Protein AF-0000000070674708 (afdb_homodimer)

Foldseek 3Di:
DQPPVPPDPPVPPPPPPPPPVPPDDPAPDPPVVQVVQQVVQVVVCVVVVLADGDRFRDKDKDKAALFGKWDWFWDDPDDPVQQVSFHKKKKAKAFFKFWKWKAQDNPRVPTDTDIDAHGDIDMGTDVCRGIIMMGPGTHAPRHDPCCCVNPVQHSMMMMIMTGHD/DQPPVPPDPPVPPPPPPPPVPPPDDPAPDPPVVQVVQQVVQVVVCVVVVLADGDRFRDKDKDKAALWGKWDWFWDDPDDPVQQVSFHKKKKAKAFFKFWKWKAQDNDRVPTDTDIDAHGDIDMGTDVCRGIIMMGPGTDAPRHDVSCCVNPVQHSMMMMIMTGHD

Structure (mmCIF, N/CA/C/O backbone):
data_AF-0000000070674708-model_v1
#
loop_
_entity.id
_entity.type
_entity.pdbx_description
1 polymer 'Putative alkylated DNA repair protein AlkB'
#
loop_
_atom_site.group_PDB
_atom_site.id
_atom_site.type_symbol
_atom_site.label_atom_id
_atom_site.label_alt_id
_atom_site.label_comp_id
_atom_site.label_asym_id
_atom_site.label_entity_id
_atom_site.label_seq_id
_atom_site.pdbx_PDB_ins_code
_atom_site.Cartn_x
_atom_site.Cartn_y
_atom_site.Cartn_z
_atom_site.occupancy
_atom_site.B_iso_or_equiv
_atom_site.auth_seq_id
_atom_site.auth_comp_id
_atom_site.auth_asym_id
_atom_site.auth_atom_id
_atom_site.pdbx_PDB_model_num
ATOM 1 N N . MET A 1 1 ? -27.188 -12.703 4.52 1 15.18 1 MET A N 1
ATOM 2 C CA . MET A 1 1 ? -25.984 -13.086 5.246 1 15.18 1 MET A CA 1
ATOM 3 C C . MET A 1 1 ? -24.844 -12.133 4.949 1 15.18 1 MET A C 1
ATOM 5 O O . MET A 1 1 ? -24.328 -12.094 3.828 1 15.18 1 MET A O 1
ATOM 9 N N . ASN A 1 2 ? -24.891 -10.898 5.406 1 16.97 2 ASN A N 1
ATOM 10 C CA . ASN A 1 2 ? -24.078 -9.695 5.289 1 16.97 2 ASN A CA 1
ATOM 11 C C . ASN A 1 2 ? -22.641 -9.953 5.742 1 16.97 2 ASN A C 1
ATOM 13 O O . ASN A 1 2 ? -22.406 -10.422 6.859 1 16.97 2 ASN A O 1
ATOM 17 N N . MET A 1 3 ? -21.844 -10.445 4.93 1 19.44 3 MET A N 1
ATOM 18 C CA . MET A 1 3 ? -20.516 -10.961 5.285 1 19.44 3 MET A CA 1
ATOM 19 C C . MET A 1 3 ? -19.719 -9.93 6.07 1 19.44 3 MET A C 1
ATOM 21 O O . MET A 1 3 ? -19.281 -8.93 5.508 1 19.44 3 MET A O 1
ATOM 25 N N . CYS A 1 4 ? -20.297 -9.492 7.172 1 19.91 4 CYS A N 1
ATOM 26 C CA . CYS A 1 4 ? -19.656 -8.719 8.227 1 19.91 4 CYS A CA 1
ATOM 27 C C . CYS A 1 4 ? -18.359 -9.375 8.672 1 19.91 4 CYS A C 1
ATOM 29 O O . CYS A 1 4 ? -18.328 -10.57 8.984 1 19.91 4 CYS A O 1
ATOM 31 N N . PHE A 1 5 ? -17.375 -9.117 7.977 1 23.94 5 PHE A N 1
ATOM 32 C CA . PHE A 1 5 ? -16.109 -9.719 8.375 1 23.94 5 PHE A CA 1
ATOM 33 C C . PHE A 1 5 ? -16.047 -9.883 9.891 1 23.94 5 PHE A C 1
ATOM 35 O O . PHE A 1 5 ? -15.078 -10.445 10.414 1 23.94 5 PHE A O 1
ATOM 42 N N . GLY A 1 6 ? -16.672 -8.852 10.562 1 24.48 6 GLY A N 1
ATOM 43 C CA . GLY A 1 6 ? -16.625 -8.992 12.016 1 24.48 6 GLY A CA 1
ATOM 44 C C . GLY A 1 6 ? -17.328 -10.25 12.508 1 24.48 6 GLY A C 1
ATOM 45 O O . GLY A 1 6 ? -18.516 -10.43 12.289 1 24.48 6 GLY A O 1
ATOM 46 N N . ARG A 1 7 ? -16.859 -11.445 12.477 1 27.03 7 ARG A N 1
ATOM 47 C CA . ARG A 1 7 ? -17.5 -12.523 13.219 1 27.03 7 ARG A CA 1
ATOM 48 C C . ARG A 1 7 ? -18.219 -11.984 14.453 1 27.03 7 ARG A C 1
ATOM 50 O O . ARG A 1 7 ? -18.016 -10.844 14.852 1 27.03 7 ARG A O 1
ATOM 57 N N . ASN A 1 8 ? -18.938 -12.938 15.188 1 26.38 8 ASN A N 1
ATOM 58 C CA . ASN A 1 8 ? -19.688 -13.023 16.438 1 26.38 8 ASN A CA 1
ATOM 59 C C . ASN A 1 8 ? -18.859 -12.547 17.625 1 26.38 8 ASN A C 1
ATOM 61 O O . ASN A 1 8 ? -17.859 -13.172 17.984 1 26.38 8 ASN A O 1
ATOM 65 N N . TRP A 1 9 ? -18.719 -11.312 17.875 1 26.12 9 TRP A N 1
ATOM 66 C CA . TRP A 1 9 ? -18.469 -10.734 19.188 1 26.12 9 TRP A CA 1
ATOM 67 C C . TRP A 1 9 ? -19.422 -11.328 20.219 1 26.12 9 TRP A C 1
ATOM 69 O O . TRP A 1 9 ? -20.641 -11.305 20.047 1 26.12 9 TRP A O 1
ATOM 79 N N . ASP A 1 10 ? -19.109 -12.516 20.781 1 29.31 10 ASP A N 1
ATOM 80 C CA . ASP A 1 10 ? -19.797 -12.867 22.016 1 29.31 10 ASP A CA 1
ATOM 81 C C . ASP A 1 10 ? -19.531 -11.836 23.109 1 29.31 10 ASP A C 1
ATOM 83 O O . ASP A 1 10 ? -18.375 -11.578 23.453 1 29.31 10 ASP A O 1
ATOM 87 N N . PRO A 1 11 ? -20.438 -10.844 23.438 1 27.56 11 PRO A N 1
ATOM 88 C CA . PRO A 1 11 ? -20.344 -9.844 24.5 1 27.56 11 PRO A CA 1
ATOM 89 C C . PRO A 1 11 ? -19.734 -10.406 25.781 1 27.56 11 PRO A C 1
ATOM 91 O O . PRO A 1 11 ? -19.203 -9.648 26.609 1 27.56 11 PRO A O 1
ATOM 94 N N . ASN A 1 12 ? -20.203 -11.555 26.172 1 28.7 12 ASN A N 1
ATOM 95 C CA . ASN A 1 12 ? -19.844 -12.125 27.469 1 28.7 12 ASN A CA 1
ATOM 96 C C . ASN A 1 12 ? -18.375 -12.523 27.531 1 28.7 12 ASN A C 1
ATOM 98 O O . ASN A 1 12 ? -17.828 -12.711 28.609 1 28.7 12 ASN A O 1
ATOM 102 N N . THR A 1 13 ? -17.906 -13.305 26.562 1 30.06 13 THR A N 1
ATOM 103 C CA . THR A 1 13 ? -16.531 -13.766 26.781 1 30.06 13 THR A CA 1
ATOM 104 C C . THR A 1 13 ? -15.531 -12.766 26.219 1 30.06 13 THR A C 1
ATOM 106 O O . THR A 1 13 ? -15.688 -12.273 25.109 1 30.06 13 THR A O 1
ATOM 109 N N . GLY A 1 14 ? -15.094 -11.727 26.922 1 25.33 14 GLY A N 1
ATOM 110 C CA . GLY A 1 14 ? -14.055 -10.719 26.781 1 25.33 14 GLY A CA 1
ATOM 111 C C . GLY A 1 14 ? -12.938 -11.141 25.844 1 25.33 14 GLY A C 1
ATOM 112 O O . GLY A 1 14 ? -12.82 -12.312 25.5 1 25.33 14 GLY A O 1
ATOM 113 N N . TYR A 1 15 ? -12.664 -10.32 24.781 1 29.62 15 TYR A N 1
ATOM 114 C CA . TYR A 1 15 ? -11.445 -10.523 24.016 1 29.62 15 TYR A CA 1
ATOM 115 C C 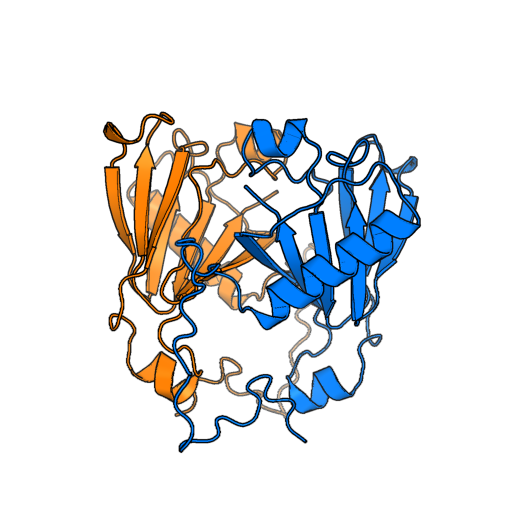. TYR A 1 15 ? -10.312 -11.023 24.891 1 29.62 15 TYR A C 1
ATOM 117 O O . TYR A 1 15 ? -9.953 -10.375 25.875 1 29.62 15 TYR A O 1
ATOM 125 N N . LYS A 1 16 ? -10.344 -12.258 25.25 1 28.02 16 LYS A N 1
ATOM 126 C CA . LYS A 1 16 ? -9.203 -12.656 26.078 1 28.02 16 LYS A CA 1
ATOM 127 C C . LYS A 1 16 ? -7.898 -12.109 25.516 1 28.02 16 LYS A C 1
ATOM 129 O O . LYS A 1 16 ? -7.676 -12.156 24.297 1 28.02 16 LYS A O 1
ATOM 134 N N . GLU A 1 17 ? -7.242 -11.039 25.969 1 30.31 17 GLU A N 1
ATOM 135 C CA . GLU A 1 17 ? -5.879 -10.516 25.984 1 30.31 17 GLU A CA 1
ATOM 136 C C . GLU A 1 17 ? -4.859 -11.625 25.75 1 30.31 17 GLU A C 1
ATOM 138 O O . GLU A 1 17 ? -4.445 -12.312 26.688 1 30.31 17 GLU A O 1
ATOM 143 N N . ARG A 1 18 ? -5.141 -12.633 24.969 1 30.56 18 ARG A N 1
ATOM 144 C CA . ARG A 1 18 ? -4.039 -13.578 25.078 1 30.56 18 ARG A CA 1
ATOM 145 C C . ARG A 1 18 ? -2.705 -12.906 24.781 1 30.56 18 ARG A C 1
ATOM 147 O O . ARG A 1 18 ? -2.473 -12.461 23.656 1 30.56 18 ARG A O 1
ATOM 154 N N . TYR A 1 19 ? -2.107 -12.219 25.672 1 29.56 19 TYR A N 1
ATOM 155 C CA . TYR A 1 19 ? -0.679 -11.969 25.797 1 29.56 19 TYR A CA 1
ATOM 156 C C . TYR A 1 19 ? 0.14 -13.125 25.25 1 29.56 19 TYR A C 1
ATOM 158 O O . TYR A 1 19 ? -0.132 -14.289 25.547 1 29.56 19 TYR A O 1
ATOM 166 N N . ARG A 1 20 ? 0.481 -13.164 24.047 1 33.16 20 ARG A N 1
ATOM 167 C CA . ARG A 1 20 ? 1.428 -14.25 23.844 1 33.16 20 ARG A CA 1
ATOM 168 C C . ARG A 1 20 ? 2.488 -14.273 24.938 1 33.16 20 ARG A C 1
ATOM 170 O O . ARG A 1 20 ? 2.838 -13.227 25.484 1 33.16 20 ARG A O 1
ATOM 177 N N . SER A 1 21 ? 2.607 -15.242 25.641 1 32.62 21 SER A N 1
ATOM 178 C CA . SER A 1 21 ? 3.635 -15.516 26.625 1 32.62 21 SER A CA 1
ATOM 179 C C . SER A 1 21 ? 4.996 -14.992 26.188 1 32.62 21 SER A C 1
ATOM 181 O O . SER A 1 21 ? 5.891 -14.789 27.016 1 32.62 21 SER A O 1
ATOM 183 N N . ASP A 1 22 ? 5.367 -15.188 24.797 1 35.03 22 ASP A N 1
ATOM 184 C CA . ASP A 1 22 ? 6.801 -15.031 24.562 1 35.03 22 ASP A CA 1
ATOM 185 C C . ASP A 1 22 ? 7.195 -13.555 24.531 1 35.03 22 ASP A C 1
ATOM 187 O O . ASP A 1 22 ? 8.352 -13.227 24.266 1 35.03 22 ASP A O 1
ATOM 191 N N . GLY A 1 23 ? 6.617 -12.492 24.953 1 35.28 23 GLY A N 1
ATOM 192 C CA . GLY A 1 23 ? 6.965 -11.086 25.031 1 35.28 23 GLY A CA 1
ATOM 193 C C . GLY A 1 23 ? 6.738 -10.336 23.734 1 35.28 23 GLY A C 1
ATOM 194 O O . GLY A 1 23 ? 7.078 -9.156 23.625 1 35.28 23 GLY A O 1
ATOM 195 N N . SER A 1 24 ? 6.5 -11.055 22.609 1 36 24 SER A N 1
ATOM 196 C CA . SER A 1 24 ? 6.516 -10.305 21.359 1 36 24 SER A CA 1
ATOM 197 C C . SER A 1 24 ? 5.234 -9.492 21.172 1 36 24 SER A C 1
ATOM 199 O O . SER A 1 24 ? 4.176 -9.883 21.688 1 36 24 SER A O 1
ATOM 201 N N . GLU A 1 25 ? 5.238 -8.195 21.094 1 41.84 25 GLU A N 1
ATOM 202 C CA . GLU A 1 25 ? 4.156 -7.25 20.828 1 41.84 25 GLU A CA 1
ATOM 203 C C . GLU A 1 25 ? 3.25 -7.738 19.703 1 41.84 25 GLU A C 1
ATOM 205 O O . GLU A 1 25 ? 3.73 -8.289 18.719 1 41.84 25 GLU A O 1
ATOM 210 N N . PRO A 1 26 ? 2.006 -8.086 19.969 1 44.84 26 PRO A N 1
ATOM 211 C CA . PRO A 1 26 ? 1.029 -8.578 19 1 44.84 26 PRO A CA 1
ATOM 212 C C . PRO A 1 26 ? 1.102 -7.84 17.672 1 44.84 26 PRO A C 1
ATOM 214 O O . PRO A 1 26 ? 1.461 -6.66 17.625 1 44.84 26 PRO A O 1
ATOM 217 N N . PRO A 1 27 ? 1.127 -8.578 16.547 1 52.16 27 PRO A N 1
ATOM 218 C CA . PRO A 1 27 ? 1.311 -8.031 15.203 1 52.16 27 PRO A CA 1
ATOM 219 C C . PRO A 1 27 ? 0.219 -7.031 14.828 1 52.16 27 PRO A C 1
ATOM 221 O O . PRO A 1 27 ? -0.921 -7.152 15.281 1 52.16 27 PRO A O 1
ATOM 224 N N . PRO A 1 28 ? 0.567 -5.902 14.273 1 62.19 28 PRO A N 1
ATOM 225 C CA . PRO A 1 28 ? -0.283 -4.805 13.805 1 62.19 28 PRO A CA 1
ATOM 226 C C . PRO A 1 28 ? -1.367 -5.27 12.836 1 62.19 28 PRO A C 1
ATOM 228 O O . PRO A 1 28 ? -2.449 -4.676 12.781 1 62.19 28 PRO A O 1
ATOM 231 N N . ILE A 1 29 ? -1.278 -6.387 12.234 1 76 29 ILE A N 1
ATOM 232 C CA . ILE A 1 29 ? -2.217 -7 11.297 1 76 29 ILE A CA 1
ATOM 233 C C . ILE A 1 29 ? -3.139 -7.961 12.047 1 76 29 ILE A C 1
ATOM 235 O O . ILE A 1 29 ? -2.693 -8.695 12.93 1 76 29 ILE A O 1
ATOM 239 N N . PRO A 1 30 ? -4.477 -7.871 11.773 1 80.06 30 PRO A N 1
ATOM 240 C CA . PRO A 1 30 ? -5.363 -8.844 12.414 1 80.06 30 PRO A CA 1
ATOM 241 C C . PRO A 1 30 ? -4.797 -10.258 12.398 1 80.06 30 PRO A C 1
ATOM 243 O O . PRO A 1 30 ? -4.238 -10.695 11.383 1 80.06 30 PRO A O 1
ATOM 246 N N . TYR A 1 31 ? -4.973 -10.898 13.484 1 84 31 TYR A N 1
ATOM 247 C CA . TYR A 1 31 ? -4.383 -12.219 13.688 1 84 31 TYR A CA 1
ATOM 248 C C . TYR A 1 31 ? -4.863 -13.203 12.625 1 84 31 TYR A C 1
ATOM 250 O O . TYR A 1 31 ? -4.102 -14.055 12.164 1 84 31 TYR A O 1
ATOM 258 N N . GLU A 1 32 ? -6.141 -13.078 12.266 1 87.19 32 GLU A N 1
ATOM 259 C CA . GLU A 1 32 ? -6.715 -13.984 11.273 1 87.19 32 GLU A CA 1
ATOM 260 C C . GLU A 1 32 ? -5.984 -13.875 9.938 1 87.19 32 GLU A C 1
ATOM 262 O O . GLU A 1 32 ? -5.773 -14.883 9.258 1 87.19 32 GLU A O 1
ATOM 267 N N . LEU A 1 33 ? -5.637 -12.688 9.602 1 90.25 33 LEU A N 1
ATOM 268 C CA . LEU A 1 33 ? -4.93 -12.477 8.344 1 90.25 33 LEU A CA 1
ATOM 269 C C . LEU A 1 33 ? -3.488 -12.961 8.438 1 90.25 33 LEU A C 1
ATOM 271 O O . LEU A 1 33 ? -2.965 -13.562 7.5 1 90.25 33 LEU A O 1
ATOM 275 N N . VAL A 1 34 ? -2.92 -12.727 9.586 1 90.88 34 VAL A N 1
ATOM 276 C CA . VAL A 1 34 ? -1.562 -13.203 9.805 1 90.88 34 VAL A CA 1
ATOM 277 C C . VAL A 1 34 ? -1.528 -14.727 9.703 1 90.88 34 VAL A C 1
ATOM 279 O O . VAL A 1 34 ? -0.664 -15.289 9.031 1 90.88 34 VAL A O 1
ATOM 282 N N . SER A 1 35 ? -2.492 -15.336 10.367 1 93.81 35 SER A N 1
ATOM 283 C CA . SER A 1 35 ? -2.566 -16.797 10.352 1 93.81 35 SER A CA 1
ATOM 284 C C . SER A 1 35 ? -2.775 -17.328 8.938 1 93.81 35 SER A C 1
ATOM 286 O O . SER A 1 35 ? -2.158 -18.312 8.547 1 93.81 35 SER A O 1
ATOM 288 N N . LEU A 1 36 ? -3.605 -16.672 8.219 1 95.25 36 LEU A N 1
ATOM 289 C CA . LEU A 1 36 ? -3.879 -17.062 6.84 1 95.25 36 LEU A CA 1
ATOM 290 C C . LEU A 1 36 ? -2.617 -16.969 5.988 1 95.25 36 LEU A C 1
ATOM 292 O O . LEU A 1 36 ? -2.312 -17.875 5.215 1 95.25 36 LEU A O 1
ATOM 296 N N . VAL A 1 37 ? -1.919 -15.891 6.117 1 96.06 37 VAL A N 1
ATOM 297 C CA . VAL A 1 37 ? -0.71 -15.648 5.336 1 96.06 37 VAL A CA 1
ATOM 298 C C . VAL A 1 37 ? 0.356 -16.672 5.703 1 96.06 37 VAL A C 1
ATOM 300 O O . VAL A 1 37 ? 1.004 -17.25 4.824 1 96.06 37 VAL A O 1
ATOM 303 N N . LYS A 1 38 ? 0.524 -16.953 6.953 1 96.19 38 LYS A N 1
ATOM 304 C CA . LYS A 1 38 ? 1.504 -17.938 7.406 1 96.19 38 LYS A CA 1
ATOM 305 C C . LYS A 1 38 ? 1.179 -19.328 6.855 1 96.19 38 LYS A C 1
ATOM 307 O O . LYS A 1 38 ? 2.074 -20.047 6.414 1 96.19 38 LYS A O 1
ATOM 312 N N . ALA A 1 39 ? -0.072 -19.656 6.91 1 96.75 39 ALA A N 1
ATOM 313 C CA . ALA A 1 39 ? -0.492 -20.953 6.375 1 96.75 39 ALA A CA 1
ATOM 314 C C . ALA A 1 39 ? -0.212 -21.031 4.879 1 96.75 39 ALA A C 1
ATOM 316 O O . ALA A 1 39 ? 0.259 -22.062 4.391 1 96.75 39 ALA A O 1
ATOM 317 N N . ALA A 1 40 ? -0.499 -20 4.137 1 97.19 40 ALA A N 1
ATOM 318 C CA . ALA A 1 40 ? -0.265 -19.969 2.693 1 97.19 40 ALA A CA 1
ATOM 319 C C . ALA A 1 40 ? 1.218 -20.141 2.375 1 97.19 40 ALA A C 1
ATOM 321 O O . ALA A 1 40 ? 1.581 -20.859 1.445 1 97.19 40 ALA A O 1
ATOM 322 N N . VAL A 1 41 ? 2.062 -19.469 3.111 1 97.5 41 VAL A N 1
ATOM 323 C CA . VAL A 1 41 ? 3.504 -19.562 2.904 1 97.5 41 VAL A CA 1
ATOM 324 C C . VAL A 1 41 ? 3.975 -20.984 3.184 1 97.5 41 VAL A C 1
ATOM 326 O O . VAL A 1 41 ? 4.777 -21.531 2.428 1 97.5 41 VAL A O 1
ATOM 329 N N . GLN A 1 42 ? 3.479 -21.578 4.23 1 96.69 42 GLN A N 1
ATOM 330 C CA . GLN A 1 42 ? 3.836 -22.953 4.562 1 96.69 42 GLN A CA 1
ATOM 331 C C . GLN A 1 42 ? 3.424 -23.922 3.453 1 96.69 42 GLN A C 1
ATOM 333 O O . GLN A 1 42 ? 4.191 -24.812 3.078 1 96.69 42 GLN A O 1
ATOM 338 N N . ASP A 1 43 ? 2.24 -23.734 2.953 1 96.69 43 ASP A N 1
ATOM 339 C CA . ASP A 1 43 ? 1.778 -24.562 1.844 1 96.69 43 ASP A CA 1
ATOM 340 C C . ASP A 1 43 ? 2.695 -24.422 0.631 1 96.69 43 ASP A C 1
ATOM 342 O O . ASP A 1 43 ? 3.018 -25.406 -0.032 1 96.69 43 ASP A O 1
ATOM 346 N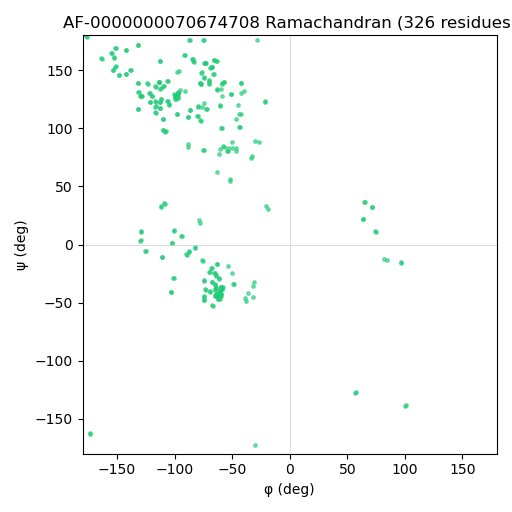 N . ALA A 1 44 ? 3.049 -23.188 0.35 1 96.38 44 ALA A N 1
ATOM 347 C CA . ALA A 1 44 ? 3.924 -22.922 -0.789 1 96.38 44 ALA A CA 1
ATOM 348 C C . ALA A 1 44 ? 5.297 -23.562 -0.584 1 96.38 44 ALA A C 1
ATOM 350 O O . ALA A 1 44 ? 5.906 -24.047 -1.537 1 96.38 44 ALA A O 1
ATOM 351 N N . GLN A 1 45 ? 5.773 -23.547 0.668 1 96.44 45 GLN A N 1
ATOM 352 C CA . GLN A 1 45 ? 7.09 -24.094 0.994 1 96.44 45 GLN A CA 1
ATOM 353 C C . GLN A 1 45 ? 7.129 -25.594 0.78 1 96.44 45 GLN A C 1
ATOM 355 O O . GLN A 1 45 ? 8.195 -26.172 0.588 1 96.44 45 GLN A O 1
ATOM 360 N N . ALA A 1 46 ? 5.965 -26.234 0.851 1 95.12 46 ALA A N 1
ATOM 361 C CA . ALA A 1 46 ? 5.891 -27.656 0.598 1 95.12 46 ALA A CA 1
ATOM 362 C C . ALA A 1 46 ? 6.277 -27.984 -0.843 1 95.12 46 ALA A C 1
ATOM 364 O O . ALA A 1 46 ? 6.789 -29.078 -1.126 1 95.12 46 ALA A O 1
ATOM 365 N N . ILE A 1 47 ? 6.086 -27.062 -1.718 1 92.25 47 ILE A N 1
ATOM 366 C CA . ILE A 1 47 ? 6.371 -27.25 -3.137 1 92.25 47 ILE A CA 1
ATOM 367 C C . ILE A 1 47 ? 7.688 -26.547 -3.492 1 92.25 47 ILE A C 1
ATOM 369 O O . ILE A 1 47 ? 8.492 -27.094 -4.25 1 92.25 47 ILE A O 1
ATOM 373 N N . LEU A 1 48 ? 7.863 -25.359 -2.916 1 91.94 48 LEU A N 1
ATOM 374 C CA . LEU A 1 48 ? 9.047 -24.547 -3.143 1 91.94 48 LEU A CA 1
ATOM 375 C C . LEU A 1 48 ? 9.945 -24.531 -1.908 1 91.94 48 LEU A C 1
ATOM 377 O O . LEU A 1 48 ? 9.836 -23.641 -1.064 1 91.94 48 LEU A O 1
ATOM 381 N N . LYS A 1 49 ? 10.914 -25.344 -1.876 1 90.88 49 LYS A N 1
ATOM 382 C CA . LYS A 1 49 ? 11.727 -25.562 -0.682 1 90.88 49 LYS A CA 1
ATOM 383 C C . LYS A 1 49 ? 12.578 -24.344 -0.37 1 90.88 49 LYS A C 1
ATOM 385 O O . LYS A 1 49 ? 12.891 -24.078 0.793 1 90.88 49 LYS A O 1
ATOM 390 N N . ASP A 1 50 ? 12.875 -23.516 -1.341 1 94.69 50 ASP A N 1
ATOM 391 C CA . ASP A 1 50 ? 13.781 -22.391 -1.143 1 94.69 50 ASP A CA 1
ATOM 392 C C . ASP A 1 50 ? 13.008 -21.109 -0.792 1 94.69 50 ASP A C 1
ATOM 394 O O . ASP A 1 50 ? 13.602 -20.047 -0.659 1 94.69 50 ASP A O 1
ATOM 398 N N . LEU A 1 51 ? 11.75 -21.25 -0.583 1 97.12 51 LEU A N 1
ATOM 399 C CA . LEU A 1 51 ? 10.953 -20.094 -0.18 1 97.12 51 LEU A CA 1
ATOM 400 C C . LEU A 1 51 ? 11.117 -19.812 1.311 1 97.12 51 LEU A C 1
ATOM 402 O O . LEU A 1 51 ? 10.75 -20.641 2.146 1 97.12 51 LEU A O 1
ATOM 406 N N . PRO A 1 52 ? 11.602 -18.656 1.672 1 97.88 52 PRO A N 1
ATOM 407 C CA . PRO A 1 52 ? 11.773 -18.344 3.094 1 97.88 52 PRO A CA 1
ATOM 408 C C . PRO A 1 52 ? 10.445 -18.172 3.826 1 97.88 52 PRO A C 1
ATOM 410 O O . PRO A 1 52 ? 9.438 -17.812 3.213 1 97.88 52 PRO A O 1
ATOM 413 N N . SER A 1 53 ? 10.508 -18.469 5.105 1 96.69 53 SER A N 1
ATOM 414 C CA . SER A 1 53 ? 9.367 -18.141 5.953 1 96.69 53 SER A CA 1
ATOM 415 C C . SER A 1 53 ? 9.273 -16.641 6.199 1 96.69 53 SER A C 1
ATOM 417 O O . SER A 1 53 ? 10.258 -15.922 6.031 1 96.69 53 SER A O 1
ATOM 419 N N . MET A 1 54 ? 8.047 -16.297 6.5 1 91.75 54 MET A N 1
ATOM 420 C CA . MET A 1 54 ? 7.895 -14.891 6.836 1 91.75 54 MET A CA 1
ATOM 421 C C . MET A 1 54 ? 6.781 -14.695 7.863 1 91.75 54 MET A C 1
ATOM 423 O O . MET A 1 54 ? 5.852 -15.5 7.934 1 91.75 54 MET A O 1
ATOM 427 N N . HIS A 1 55 ? 6.969 -13.727 8.727 1 92.44 55 HIS A N 1
ATOM 428 C CA . HIS A 1 55 ? 5.969 -13.195 9.648 1 92.44 55 HIS A CA 1
ATOM 429 C C . HIS A 1 55 ? 5.547 -11.781 9.25 1 92.44 55 HIS A C 1
ATOM 431 O O . HIS A 1 55 ? 6.207 -10.805 9.609 1 92.44 55 HIS A O 1
ATOM 437 N N . PRO A 1 56 ? 4.395 -11.734 8.562 1 92.12 56 PRO A N 1
ATOM 438 C CA . PRO A 1 56 ? 4.035 -10.422 8.008 1 92.12 56 PRO A CA 1
ATOM 439 C C . PRO A 1 56 ? 3.795 -9.375 9.094 1 92.12 56 PRO A C 1
ATOM 441 O O . PRO A 1 56 ? 3.131 -9.656 10.094 1 92.12 56 PRO A O 1
ATOM 444 N N . ASP A 1 57 ? 4.391 -8.195 8.875 1 86.56 57 ASP A N 1
ATOM 445 C CA . ASP A 1 57 ? 4.133 -7.062 9.758 1 86.56 57 ASP A CA 1
ATOM 446 C C . ASP A 1 57 ? 3.76 -5.816 8.953 1 86.56 57 ASP A C 1
ATOM 448 O O . ASP A 1 57 ? 3.617 -4.73 9.516 1 86.56 57 ASP A O 1
ATOM 452 N N . ILE A 1 58 ? 3.658 -5.906 7.695 1 86.06 58 ILE A N 1
ATOM 453 C CA . ILE A 1 58 ? 3.156 -4.891 6.781 1 86.06 58 ILE A CA 1
ATOM 454 C C . ILE A 1 58 ? 1.962 -5.438 6.004 1 86.06 58 ILE A C 1
ATOM 456 O O . ILE A 1 58 ? 1.98 -6.586 5.555 1 86.06 58 ILE A O 1
ATOM 460 N N . CYS A 1 59 ? 0.918 -4.684 5.996 1 88.38 59 CYS A N 1
ATOM 461 C CA . CYS A 1 59 ? -0.209 -4.988 5.121 1 88.38 59 CYS A CA 1
ATOM 462 C C . CYS A 1 59 ? -0.651 -3.748 4.352 1 88.38 59 CYS A C 1
ATOM 464 O O . CYS A 1 59 ? -1.018 -2.738 4.953 1 88.38 59 CYS A O 1
ATOM 466 N N . SER A 1 60 ? -0.523 -3.824 3.066 1 88.25 60 SER A N 1
ATOM 467 C CA . SER A 1 60 ? -1.004 -2.76 2.191 1 88.25 60 SER A CA 1
ATOM 468 C C . SER A 1 60 ? -2.166 -3.236 1.327 1 88.25 60 SER A C 1
ATOM 470 O O . SER A 1 60 ? -2.156 -4.367 0.834 1 88.25 60 SER A O 1
ATOM 472 N N . VAL A 1 61 ? -3.092 -2.379 1.184 1 89.19 61 VAL A N 1
ATOM 473 C CA . VAL A 1 61 ? -4.238 -2.682 0.333 1 89.19 61 VAL A CA 1
ATOM 474 C C . VAL A 1 61 ? -4.219 -1.781 -0.899 1 89.19 61 VAL A C 1
ATOM 476 O O . VAL A 1 61 ? -4.164 -0.555 -0.779 1 89.19 61 VAL A O 1
ATOM 479 N N . ASN A 1 62 ? -4.211 -2.441 -2.086 1 89.06 62 ASN A N 1
ATOM 480 C CA . ASN A 1 62 ? -4.398 -1.71 -3.334 1 89.06 62 ASN A CA 1
ATOM 481 C C . ASN A 1 62 ? -5.832 -1.823 -3.842 1 89.06 62 ASN A C 1
ATOM 483 O O . ASN A 1 62 ? -6.375 -2.926 -3.941 1 89.06 62 ASN A O 1
ATOM 487 N N . TYR A 1 63 ? -6.426 -0.685 -4.094 1 83.38 63 TYR A N 1
ATOM 488 C CA . TYR A 1 63 ? -7.758 -0.617 -4.68 1 83.38 63 TYR A CA 1
ATOM 489 C C . TYR A 1 63 ? -7.684 -0.351 -6.176 1 83.38 63 TYR A C 1
ATOM 491 O O . TYR A 1 63 ? -7.004 0.579 -6.617 1 83.38 63 TYR A O 1
ATOM 499 N N . TYR A 1 64 ? -8.352 -1.258 -6.949 1 86.94 64 TYR A N 1
ATOM 500 C CA . TYR A 1 64 ? -8.445 -1.093 -8.398 1 86.94 64 TYR A CA 1
ATOM 501 C C . TYR A 1 64 ? -9.891 -0.912 -8.836 1 86.94 64 TYR A C 1
ATOM 503 O O . TYR A 1 64 ? -10.703 -1.831 -8.703 1 86.94 64 TYR A O 1
ATOM 511 N N . PRO A 1 65 ? -10.211 0.206 -9.422 1 83.44 65 PRO A N 1
ATOM 512 C CA . PRO A 1 65 ? -11.516 0.326 -10.086 1 83.44 65 PRO A CA 1
ATOM 513 C C . PRO A 1 65 ? -11.578 -0.434 -11.406 1 83.44 65 PRO A C 1
ATOM 515 O O . PRO A 1 65 ? -10.609 -1.104 -11.781 1 83.44 65 PRO A O 1
ATOM 518 N N . ALA A 1 66 ? -12.672 -0.53 -12.125 1 83.12 66 ALA A N 1
ATOM 519 C CA . ALA A 1 66 ? -12.914 -1.298 -13.344 1 83.12 66 ALA A CA 1
ATOM 520 C C . ALA A 1 66 ? -11.805 -1.061 -14.367 1 83.12 66 ALA A C 1
ATOM 522 O O . ALA A 1 66 ? -11.383 -1.987 -15.062 1 83.12 66 ALA A O 1
ATOM 523 N N . ASN A 1 67 ? -11.219 0.08 -14.477 1 82.19 67 ASN A N 1
ATOM 524 C CA . ASN A 1 67 ? -10.156 0.373 -15.43 1 82.19 67 ASN A CA 1
ATOM 525 C C . ASN A 1 67 ? -8.828 0.609 -14.727 1 82.19 67 ASN A C 1
ATOM 527 O O . ASN A 1 67 ? -7.949 1.296 -15.258 1 82.19 67 ASN A O 1
ATOM 531 N N . GLY A 1 68 ? -8.781 -0.132 -13.648 1 85.5 68 GLY A N 1
ATOM 532 C CA . GLY A 1 68 ? -7.57 0.077 -12.875 1 85.5 68 GLY A CA 1
ATOM 533 C C . GLY A 1 68 ? -6.391 -0.731 -13.383 1 85.5 68 GLY A C 1
ATOM 534 O O . GLY A 1 68 ? -6.57 -1.701 -14.125 1 85.5 68 GLY A O 1
ATOM 535 N N . PHE A 1 69 ? -5.223 -0.258 -13.062 1 89.75 69 PHE A N 1
ATOM 536 C CA . PHE A 1 69 ? -3.963 -0.922 -13.367 1 89.75 69 PHE A CA 1
ATOM 537 C C . PHE A 1 69 ? -2.879 -0.505 -12.383 1 89.75 69 PHE A C 1
ATOM 539 O O . PHE A 1 69 ? -3.09 0.391 -11.562 1 89.75 69 PHE A O 1
ATOM 546 N N . LEU A 1 70 ? -1.826 -1.18 -12.312 1 90.75 70 LEU A N 1
ATOM 547 C CA . LEU A 1 70 ? -0.6 -0.817 -11.609 1 90.75 70 LEU A CA 1
ATOM 548 C C . LEU A 1 70 ? 0.618 -1.012 -12.508 1 90.75 70 LEU A C 1
ATOM 550 O O . LEU A 1 70 ? 0.754 -2.049 -13.164 1 90.75 70 LEU A O 1
ATOM 554 N N . HIS A 1 71 ? 1.426 -0.021 -12.547 1 89.25 71 HIS A N 1
ATOM 555 C CA . HIS A 1 71 ? 2.584 -0.023 -13.43 1 89.25 71 HIS A CA 1
ATOM 556 C C . HIS A 1 71 ? 3.592 -1.09 -13.016 1 89.25 71 HIS A C 1
ATOM 558 O O . HIS A 1 71 ? 3.582 -1.551 -11.875 1 89.25 71 HIS A O 1
ATOM 564 N N . LEU A 1 72 ? 4.367 -1.394 -14.039 1 93.06 72 LEU A N 1
ATOM 565 C CA . LEU A 1 72 ? 5.449 -2.342 -13.805 1 93.06 72 LEU A CA 1
ATOM 566 C C . LEU A 1 72 ? 6.414 -1.813 -12.75 1 93.06 72 LEU A C 1
ATOM 568 O O . LEU A 1 72 ? 6.945 -0.708 -12.883 1 93.06 72 LEU A O 1
ATOM 572 N N . HIS A 1 73 ? 6.586 -2.541 -11.617 1 91.19 73 HIS A N 1
ATOM 573 C CA . HIS A 1 73 ? 7.41 -2.107 -10.5 1 91.19 73 HIS A CA 1
ATOM 574 C C . HIS A 1 73 ? 7.977 -3.303 -9.742 1 91.19 73 HIS A C 1
ATOM 576 O O . HIS A 1 73 ? 7.691 -4.453 -10.078 1 91.19 73 HIS A O 1
ATOM 582 N N . GLN A 1 74 ? 8.914 -3.059 -8.844 1 93.19 74 GLN A N 1
ATOM 583 C CA . GLN A 1 74 ? 9.391 -3.992 -7.828 1 93.19 74 GLN A CA 1
ATOM 584 C C . GLN A 1 74 ? 9.023 -3.518 -6.426 1 93.19 74 GLN A C 1
ATOM 586 O O . GLN A 1 74 ? 9.016 -2.314 -6.152 1 93.19 74 GLN A O 1
ATOM 591 N N . ASP A 1 75 ? 8.625 -4.43 -5.578 1 91.56 75 ASP A N 1
ATOM 592 C CA . ASP A 1 75 ? 8.391 -4.098 -4.176 1 91.56 75 ASP A CA 1
ATOM 593 C C . ASP A 1 75 ? 9.703 -3.979 -3.408 1 91.56 75 ASP A C 1
ATOM 595 O O . ASP A 1 75 ? 10.305 -4.988 -3.041 1 91.56 75 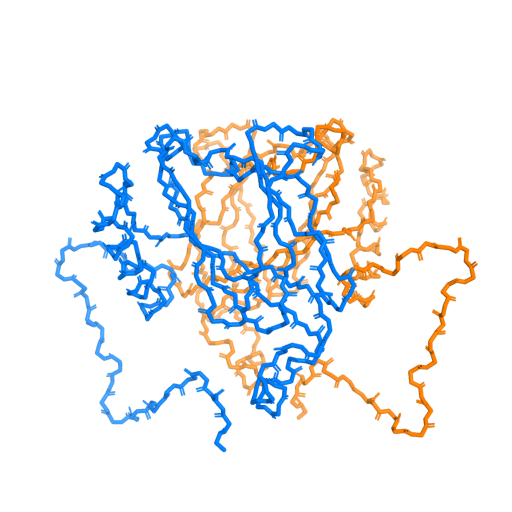ASP A O 1
ATOM 599 N N . ARG A 1 76 ? 10.109 -2.707 -3.066 1 91.25 76 ARG A N 1
ATOM 600 C CA . ARG A 1 76 ? 11.453 -2.496 -2.527 1 91.25 76 ARG A CA 1
ATOM 601 C C . ARG A 1 76 ? 11.406 -1.686 -1.238 1 91.25 76 ARG A C 1
ATOM 603 O O . ARG A 1 76 ? 12.438 -1.212 -0.757 1 91.25 76 ARG A O 1
ATOM 610 N N . ASP A 1 77 ? 10.219 -1.49 -0.672 1 87.94 77 ASP A N 1
ATOM 611 C CA . ASP A 1 77 ? 10.078 -0.525 0.413 1 87.94 77 ASP A CA 1
ATOM 612 C C . ASP A 1 77 ? 10.492 -1.135 1.749 1 87.94 77 ASP A C 1
ATOM 614 O O . ASP A 1 77 ? 10.57 -0.434 2.762 1 87.94 77 ASP A O 1
ATOM 618 N N . GLU A 1 78 ? 10.883 -2.455 1.812 1 91.38 78 GLU A N 1
ATOM 619 C CA . GLU A 1 78 ? 11.289 -3.109 3.053 1 91.38 78 GLU A CA 1
ATOM 620 C C . GLU A 1 78 ? 12.781 -2.908 3.318 1 91.38 78 GLU A C 1
ATOM 622 O O . GLU A 1 78 ? 13.477 -2.254 2.537 1 91.38 78 GLU A O 1
ATOM 627 N N . SER A 1 79 ? 13.258 -3.408 4.512 1 92.38 79 SER A N 1
ATOM 628 C CA . SER A 1 79 ? 14.656 -3.291 4.891 1 92.38 79 SER A CA 1
ATOM 629 C C . SER A 1 79 ? 15.562 -4.043 3.922 1 92.38 79 SER A C 1
ATOM 631 O O . SER A 1 79 ? 15.125 -5.004 3.279 1 92.38 79 SER A O 1
ATOM 633 N N . SER A 1 80 ? 16.844 -3.66 3.883 1 93.44 80 SER A N 1
ATOM 634 C CA . SER A 1 80 ? 17.828 -4.355 3.061 1 93.44 80 SER A CA 1
ATOM 635 C C . SER A 1 80 ? 17.953 -5.82 3.469 1 93.44 80 SER A C 1
ATOM 637 O O . SER A 1 80 ? 18.156 -6.691 2.619 1 93.44 80 SER A O 1
ATOM 639 N N . ASP A 1 81 ? 17.844 -6.074 4.766 1 95.75 81 ASP A N 1
ATOM 640 C CA . ASP A 1 81 ? 17.938 -7.441 5.266 1 95.75 81 ASP A CA 1
ATOM 641 C C . ASP A 1 81 ? 16.781 -8.289 4.758 1 95.75 81 ASP A C 1
ATOM 643 O O . ASP A 1 81 ? 16.984 -9.422 4.305 1 95.75 81 ASP A O 1
ATOM 647 N N . SER A 1 82 ? 15.586 -7.746 4.801 1 95.44 82 SER A N 1
ATOM 648 C CA . SER A 1 82 ? 14.406 -8.438 4.301 1 95.44 82 SER A CA 1
ATOM 649 C C . SER A 1 82 ? 14.547 -8.766 2.818 1 95.44 82 SER A C 1
ATOM 651 O O . SER A 1 82 ? 14.234 -9.883 2.393 1 95.44 82 SER A O 1
ATOM 653 N N . LEU A 1 83 ? 15.055 -7.816 2.062 1 95.88 83 LEU A N 1
ATOM 654 C CA . LEU A 1 83 ? 15.219 -7.992 0.623 1 95.88 83 LEU A CA 1
ATOM 655 C C . LEU A 1 83 ? 16.312 -9.016 0.323 1 95.88 83 LEU A C 1
ATOM 657 O O . LEU A 1 83 ? 16.141 -9.875 -0.547 1 95.88 83 LEU A O 1
ATOM 661 N N . ARG A 1 84 ? 17.391 -8.977 1.064 1 97.06 84 ARG A N 1
ATOM 662 C CA . ARG A 1 84 ? 18.516 -9.898 0.869 1 97.06 84 ARG A CA 1
ATOM 663 C C . ARG A 1 84 ? 18.094 -11.336 1.174 1 97.06 84 ARG A C 1
ATOM 665 O O . ARG A 1 84 ? 18.5 -12.266 0.477 1 97.06 84 ARG A O 1
ATOM 672 N N . ARG A 1 85 ? 17.297 -11.508 2.184 1 97.62 85 ARG A N 1
ATOM 673 C CA . ARG A 1 85 ? 16.844 -12.836 2.59 1 97.62 85 ARG A CA 1
ATOM 674 C C . ARG A 1 85 ? 15.781 -13.375 1.639 1 97.62 85 ARG A C 1
ATOM 676 O O . ARG A 1 85 ? 15.43 -14.555 1.697 1 97.62 85 ARG A O 1
ATOM 683 N N . GLY A 1 86 ? 15.258 -12.5 0.827 1 97.94 86 GLY A N 1
ATOM 684 C CA . GLY A 1 86 ? 14.242 -12.914 -0.134 1 97.94 86 GLY A CA 1
ATOM 685 C C . GLY A 1 86 ? 12.906 -13.234 0.506 1 97.94 86 GLY A C 1
ATOM 686 O O . GLY A 1 86 ? 12.203 -14.141 0.066 1 97.94 86 GLY A O 1
ATOM 687 N N . LEU A 1 87 ? 12.547 -12.508 1.637 1 97.94 87 LEU A N 1
ATOM 688 C CA . LEU A 1 87 ? 11.273 -12.766 2.295 1 97.94 87 LEU A CA 1
ATOM 689 C C . LEU A 1 87 ? 10.109 -12.539 1.334 1 97.94 87 LEU A C 1
ATOM 691 O O . LEU A 1 87 ? 10.109 -11.57 0.571 1 97.94 87 LEU A O 1
ATOM 695 N N . PRO A 1 88 ? 9.156 -13.383 1.377 1 97.94 88 PRO A N 1
ATOM 696 C CA . PRO A 1 88 ? 8.156 -13.391 0.306 1 97.94 88 PRO A CA 1
ATOM 697 C C . PRO A 1 88 ? 7.184 -12.219 0.401 1 97.94 88 PRO A C 1
ATOM 699 O O . PRO A 1 88 ? 7.039 -11.617 1.469 1 97.94 88 PRO A O 1
ATOM 702 N N . VAL A 1 89 ? 6.621 -11.883 -0.703 1 97.44 89 VAL A N 1
ATOM 703 C CA . VAL A 1 89 ? 5.418 -11.07 -0.849 1 97.44 89 VAL A CA 1
ATOM 704 C C . VAL A 1 89 ? 4.199 -11.969 -1.029 1 97.44 89 VAL A C 1
ATOM 706 O O . VAL A 1 89 ? 4.223 -12.898 -1.843 1 97.44 89 VAL A O 1
ATOM 709 N N . VAL A 1 90 ? 3.201 -11.742 -0.211 1 98 90 VAL A N 1
ATOM 710 C CA . VAL A 1 90 ? 1.95 -12.484 -0.321 1 98 90 VAL A CA 1
ATOM 711 C C . VAL A 1 90 ? 0.809 -11.531 -0.658 1 98 90 VAL A C 1
ATOM 713 O O . VAL A 1 90 ? 0.586 -10.539 0.049 1 98 90 VAL A O 1
ATOM 716 N N . SER A 1 91 ? 0.117 -11.773 -1.733 1 97.88 91 SER A N 1
ATOM 717 C CA . SER A 1 91 ? -0.99 -10.922 -2.148 1 97.88 91 SER A CA 1
ATOM 718 C C . SER A 1 91 ? -2.291 -11.711 -2.25 1 97.88 91 SER A C 1
ATOM 720 O O . SER A 1 91 ? -2.363 -12.711 -2.971 1 97.88 91 SER A O 1
ATOM 722 N N . ILE A 1 92 ? -3.293 -11.305 -1.531 1 97.5 92 ILE A N 1
ATOM 723 C CA . ILE A 1 92 ? -4.621 -11.914 -1.574 1 97.5 92 ILE A CA 1
ATOM 724 C C . ILE A 1 92 ? -5.547 -11.07 -2.447 1 97.5 92 ILE A C 1
ATOM 726 O O . ILE A 1 92 ? -5.652 -9.852 -2.256 1 97.5 92 ILE A O 1
ATOM 730 N N . SER A 1 93 ? -6.195 -11.75 -3.385 1 97.12 93 SER A N 1
ATOM 731 C CA . SER A 1 93 ? -7.07 -11.07 -4.336 1 97.12 93 SER A CA 1
ATOM 732 C C . SER A 1 93 ? -8.531 -11.133 -3.887 1 97.12 93 SER A C 1
ATOM 734 O O . SER A 1 93 ? -9.023 -12.195 -3.516 1 97.12 93 SER A O 1
ATOM 736 N N . ILE A 1 94 ? -9.156 -9.969 -3.896 1 95.06 94 ILE A N 1
ATOM 737 C CA . ILE A 1 94 ? -10.586 -9.883 -3.609 1 95.06 94 ILE A CA 1
ATOM 738 C C . ILE A 1 94 ? -11.281 -9.094 -4.715 1 95.06 94 ILE A C 1
ATOM 740 O O . ILE A 1 94 ? -10.875 -7.977 -5.047 1 95.06 94 ILE A O 1
ATOM 744 N N . GLY A 1 95 ? -12.367 -9.672 -5.312 1 95.62 95 GLY A N 1
ATOM 745 C CA . GLY A 1 95 ? -13.141 -8.953 -6.312 1 95.62 95 GLY A CA 1
ATOM 746 C C . GLY A 1 95 ? -12.805 -9.352 -7.734 1 95.62 95 GLY A C 1
ATOM 747 O O . GLY A 1 95 ? -12.633 -10.539 -8.031 1 95.62 95 GLY A O 1
ATOM 748 N N . GLU A 1 96 ? -12.719 -8.359 -8.656 1 95.12 96 GLU A N 1
ATOM 749 C CA . GLU A 1 96 ? -12.547 -8.609 -10.086 1 95.12 96 GLU A CA 1
ATOM 750 C C . GLU A 1 96 ? -11.18 -9.211 -10.383 1 95.12 96 GLU A C 1
ATOM 752 O O . GLU A 1 96 ? -10.219 -8.984 -9.641 1 95.12 96 GLU A O 1
ATOM 757 N N . CYS A 1 97 ? -11.133 -9.93 -11.43 1 97.19 97 CYS A N 1
ATOM 758 C CA . CYS A 1 97 ? -9.922 -10.602 -11.875 1 97.19 97 CYS A CA 1
ATOM 759 C C . CYS A 1 97 ? -8.898 -9.594 -12.398 1 97.19 97 CYS A C 1
ATOM 761 O O . CYS A 1 97 ? -9.266 -8.648 -13.102 1 97.19 97 CYS A O 1
ATOM 763 N N . ALA A 1 98 ? -7.715 -9.805 -12.062 1 97.5 98 ALA A N 1
ATOM 764 C CA . ALA A 1 98 ? -6.621 -9 -12.594 1 97.5 98 ALA A CA 1
ATOM 765 C C . ALA A 1 98 ? -5.758 -9.805 -13.562 1 97.5 98 ALA A C 1
ATOM 767 O O . ALA A 1 98 ? -5.48 -10.984 -13.312 1 97.5 98 ALA A O 1
ATOM 768 N N . THR A 1 99 ? -5.426 -9.18 -14.656 1 97.75 99 THR A N 1
ATOM 769 C CA . THR A 1 99 ? -4.312 -9.672 -15.461 1 97.75 99 THR A CA 1
ATOM 770 C C . THR A 1 99 ? -2.979 -9.227 -14.867 1 97.75 99 THR A C 1
ATOM 772 O O . THR A 1 99 ? -2.635 -8.047 -14.914 1 97.75 99 THR A O 1
ATOM 775 N N . PHE A 1 100 ? -2.24 -10.195 -14.336 1 97.5 100 PHE A N 1
ATOM 776 C CA . PHE A 1 100 ? -0.974 -9.945 -13.664 1 97.5 100 PHE A CA 1
ATOM 777 C C . PHE A 1 100 ? 0.201 -10.359 -14.539 1 97.5 100 PHE A C 1
ATOM 779 O O . PHE A 1 100 ? 0.286 -11.508 -14.969 1 97.5 100 PHE A O 1
ATOM 786 N N . LEU A 1 101 ? 1.045 -9.43 -14.844 1 97.88 101 LEU A N 1
ATOM 787 C CA . LEU A 1 101 ? 2.246 -9.695 -15.625 1 97.88 101 LEU A CA 1
ATOM 788 C C . LEU A 1 101 ? 3.49 -9.664 -14.742 1 97.88 101 LEU A C 1
ATOM 790 O O . LEU A 1 101 ? 3.584 -8.844 -13.828 1 97.88 101 LEU A O 1
ATOM 794 N N . TYR A 1 102 ? 4.414 -10.547 -14.984 1 97.5 102 TYR A N 1
ATOM 795 C CA . TYR A 1 102 ? 5.625 -10.586 -14.172 1 97.5 102 TYR A CA 1
ATOM 796 C C . TYR A 1 102 ? 6.805 -11.133 -14.969 1 97.5 102 TYR A C 1
ATOM 798 O O . TYR A 1 102 ? 6.613 -11.852 -15.953 1 97.5 102 TYR A O 1
ATOM 806 N N . GLY A 1 103 ? 8 -10.727 -14.586 1 97 103 GLY A N 1
ATOM 807 C CA . GLY A 1 103 ? 9.219 -11.188 -15.227 1 97 103 GLY A CA 1
ATOM 808 C C . GLY A 1 103 ? 10.477 -10.664 -14.57 1 97 103 GLY A C 1
ATOM 809 O O . GLY A 1 103 ? 10.406 -9.898 -13.602 1 97 103 GLY A O 1
ATOM 810 N N . ASP A 1 104 ? 11.617 -11.078 -15.109 1 93.5 104 ASP A N 1
ATOM 811 C CA . ASP A 1 104 ? 12.922 -10.734 -14.547 1 93.5 104 ASP A CA 1
ATOM 812 C C . ASP A 1 104 ? 13.445 -9.422 -15.125 1 93.5 104 ASP A C 1
ATOM 814 O O . ASP A 1 104 ? 14.461 -8.898 -14.656 1 93.5 104 ASP A O 1
ATOM 818 N N . THR A 1 105 ? 12.742 -8.969 -16.109 1 89 105 THR A N 1
ATOM 819 C CA . THR A 1 105 ? 13.172 -7.727 -16.734 1 89 105 THR A CA 1
ATOM 820 C C . THR A 1 105 ? 12 -6.758 -16.891 1 89 105 THR A C 1
ATOM 822 O O . THR A 1 105 ? 10.844 -7.141 -16.688 1 89 105 THR A O 1
ATOM 825 N N . ARG A 1 106 ? 12.352 -5.598 -17.281 1 87.62 106 ARG A N 1
ATOM 826 C CA . ARG A 1 106 ? 11.336 -4.574 -17.469 1 87.62 106 ARG A CA 1
ATOM 827 C C . ARG A 1 106 ? 10.742 -4.641 -18.875 1 87.62 106 ARG A C 1
ATOM 829 O O . ARG A 1 106 ? 9.82 -3.885 -19.203 1 87.62 106 ARG A O 1
ATOM 836 N N . ILE A 1 107 ? 11.344 -5.504 -19.672 1 85.88 107 ILE A N 1
ATOM 837 C CA . ILE A 1 107 ? 10.891 -5.59 -21.062 1 85.88 107 ILE A CA 1
ATOM 838 C C . ILE A 1 107 ? 9.523 -6.266 -21.109 1 85.88 107 ILE A C 1
ATOM 840 O O . ILE A 1 107 ? 9.406 -7.461 -20.844 1 85.88 107 ILE A O 1
ATOM 844 N N . ASN A 1 108 ? 8.562 -5.535 -21.547 1 84.25 108 ASN A N 1
ATOM 845 C CA . ASN A 1 108 ? 7.164 -5.957 -21.484 1 84.25 108 ASN A CA 1
ATOM 846 C C . ASN A 1 108 ? 6.941 -7.246 -22.266 1 84.25 108 ASN A C 1
ATOM 848 O O . ASN A 1 108 ? 6.207 -8.133 -21.828 1 84.25 108 ASN A O 1
ATOM 852 N N . LYS A 1 109 ? 7.543 -7.336 -23.422 1 85.88 109 LYS A N 1
ATOM 853 C CA . LYS A 1 109 ? 7.309 -8.477 -24.312 1 85.88 109 LYS A CA 1
ATOM 854 C C . LYS A 1 109 ? 7.789 -9.773 -23.656 1 85.88 109 LYS A C 1
ATOM 856 O O . LYS A 1 109 ? 7.41 -10.867 -24.094 1 85.88 109 LYS A O 1
ATOM 861 N N . LYS A 1 110 ? 8.539 -9.688 -22.703 1 90.06 110 LYS A N 1
ATOM 862 C CA . LYS A 1 110 ? 9.125 -10.875 -22.094 1 90.06 110 LYS A CA 1
ATOM 863 C C . LYS A 1 110 ? 8.398 -11.234 -20.797 1 90.06 110 LYS A C 1
ATOM 865 O O . LYS A 1 110 ? 8.727 -12.227 -20.141 1 90.06 110 LYS A O 1
ATOM 870 N N . LEU A 1 111 ? 7.387 -10.477 -20.469 1 95.12 111 LEU A N 1
ATOM 871 C CA . LEU A 1 111 ? 6.668 -10.734 -19.219 1 95.12 111 LEU A CA 1
ATOM 872 C C . LEU A 1 111 ? 5.711 -11.914 -19.375 1 95.12 111 LEU A C 1
ATOM 874 O O . LEU A 1 111 ? 5.086 -12.07 -20.438 1 95.12 111 LEU A O 1
ATOM 878 N N . LYS A 1 112 ? 5.645 -12.758 -18.359 1 97.25 112 LYS A N 1
ATOM 879 C CA . LYS A 1 112 ? 4.648 -13.828 -18.266 1 97.25 112 LYS A CA 1
ATOM 880 C C . LYS A 1 112 ? 3.342 -13.305 -17.672 1 97.25 112 LYS A C 1
ATOM 882 O O . LYS A 1 112 ? 3.311 -12.227 -17.078 1 97.25 112 LYS A O 1
ATOM 887 N N . ARG A 1 113 ? 2.285 -14.148 -17.984 1 97.12 113 ARG A N 1
ATOM 888 C CA . ARG A 1 113 ? 0.958 -13.688 -17.578 1 97.12 113 ARG A CA 1
ATOM 889 C C . ARG A 1 113 ? 0.269 -14.719 -16.703 1 97.12 113 ARG A C 1
ATOM 891 O O . ARG A 1 113 ? 0.36 -15.922 -16.953 1 97.12 113 ARG A O 1
ATOM 898 N N . ILE A 1 114 ? -0.404 -14.234 -15.656 1 97.81 114 ILE A N 1
ATOM 899 C CA . ILE A 1 114 ? -1.327 -15.07 -14.891 1 97.81 114 ILE A CA 1
ATOM 900 C C . ILE A 1 114 ? -2.584 -14.273 -14.555 1 97.81 114 ILE A C 1
ATOM 902 O O . ILE A 1 114 ? -2.541 -13.047 -14.469 1 97.81 114 ILE A O 1
ATOM 906 N N . PHE A 1 115 ? -3.662 -14.984 -14.438 1 98.06 115 PHE A N 1
ATOM 907 C CA . PHE A 1 115 ? -4.906 -14.375 -13.984 1 98.06 115 PHE A CA 1
ATOM 908 C C . PHE A 1 115 ? -5.113 -14.609 -12.492 1 98.06 115 PHE A C 1
ATOM 910 O O . PHE A 1 115 ? -4.938 -15.734 -12.008 1 98.06 115 PHE A O 1
ATOM 917 N N . LEU A 1 116 ? -5.406 -13.531 -11.789 1 98.12 116 LEU A N 1
ATOM 918 C CA . LEU A 1 116 ? -5.688 -13.625 -10.359 1 98.12 116 LEU A CA 1
ATOM 919 C C . LEU A 1 116 ? -7.16 -13.352 -10.078 1 98.12 116 LEU A C 1
ATOM 921 O O . LEU A 1 116 ? -7.613 -12.203 -10.172 1 98.12 116 LEU A O 1
ATOM 925 N N . TYR A 1 117 ? -7.859 -14.406 -9.727 1 97.12 117 TYR A N 1
ATOM 926 C CA . TYR A 1 117 ? -9.281 -14.305 -9.414 1 97.12 117 TYR A CA 1
ATOM 927 C C . TYR A 1 117 ? -9.492 -14.07 -7.918 1 97.12 117 TYR A C 1
ATOM 929 O O . TYR A 1 117 ? -8.57 -14.258 -7.121 1 97.12 117 TYR A O 1
ATOM 937 N N . SER A 1 118 ? -10.734 -13.617 -7.633 1 96.94 118 SER A N 1
ATOM 938 C CA . SER A 1 118 ? -11.07 -13.461 -6.219 1 96.94 118 SER A CA 1
ATOM 939 C C . SER A 1 118 ? -10.75 -14.727 -5.438 1 96.94 118 SER A C 1
ATOM 941 O O . SER A 1 118 ? -11.094 -15.836 -5.867 1 96.94 118 SER A O 1
ATOM 943 N N . GLY A 1 119 ? -10.039 -14.562 -4.352 1 96 119 GLY A N 1
ATOM 944 C CA . GLY A 1 119 ? -9.695 -15.695 -3.506 1 96 119 GLY A CA 1
ATOM 945 C C . GLY A 1 119 ? -8.32 -16.266 -3.791 1 96 119 GLY A C 1
ATOM 946 O O . GLY A 1 119 ? -7.773 -17.016 -2.982 1 96 119 GLY A O 1
ATOM 947 N N . ASP A 1 120 ? -7.766 -15.891 -4.934 1 97.44 120 ASP A N 1
ATOM 948 C CA . ASP A 1 120 ? -6.43 -16.375 -5.258 1 97.44 120 ASP A CA 1
ATOM 949 C C . ASP A 1 120 ? -5.375 -15.734 -4.359 1 97.44 120 ASP A C 1
ATOM 951 O O . ASP A 1 120 ? -5.48 -14.555 -4.02 1 97.44 120 ASP A O 1
ATOM 955 N N . VAL A 1 121 ? -4.387 -16.516 -3.947 1 98.06 121 VAL A N 1
ATOM 956 C CA . VAL A 1 121 ? -3.219 -16.047 -3.205 1 98.06 121 VAL A CA 1
ATOM 957 C C . VAL A 1 121 ? -1.969 -16.188 -4.074 1 98.06 121 VAL A C 1
ATOM 959 O O . VAL A 1 121 ? -1.636 -17.281 -4.535 1 98.06 121 VAL A O 1
ATOM 962 N N . LEU A 1 122 ? -1.36 -15.086 -4.359 1 98.31 122 LEU A N 1
ATOM 963 C CA . LEU A 1 122 ? -0.091 -15.047 -5.078 1 98.31 122 LEU A CA 1
ATOM 964 C C . LEU A 1 122 ? 1.079 -14.914 -4.105 1 98.31 122 LEU A C 1
ATOM 966 O O . LEU A 1 122 ? 1.06 -14.07 -3.215 1 98.31 122 LEU A O 1
ATOM 970 N N . ILE A 1 123 ? 2.096 -15.797 -4.246 1 98.19 123 ILE A N 1
ATOM 971 C CA . ILE A 1 123 ? 3.283 -15.758 -3.396 1 98.19 123 ILE A CA 1
ATOM 972 C C . ILE A 1 123 ? 4.539 -15.789 -4.266 1 98.19 123 ILE A C 1
ATOM 974 O O . ILE A 1 123 ? 4.664 -16.625 -5.164 1 98.19 123 ILE A O 1
ATOM 978 N N . PHE A 1 124 ? 5.426 -14.852 -4.039 1 97.56 124 PHE A N 1
ATOM 979 C CA . PHE A 1 124 ? 6.75 -14.938 -4.637 1 97.56 124 PHE A CA 1
ATOM 980 C C . PHE A 1 124 ? 7.816 -14.445 -3.666 1 97.56 124 PHE A C 1
ATOM 982 O O . PHE A 1 124 ? 7.555 -13.562 -2.84 1 97.56 124 PHE A O 1
ATOM 989 N N . GLY A 1 125 ? 8.953 -14.969 -3.674 1 97.25 125 GLY A N 1
ATOM 990 C CA . GLY A 1 125 ? 10.086 -14.703 -2.801 1 97.25 125 GLY A CA 1
ATOM 991 C C . GLY A 1 125 ? 11.352 -15.43 -3.225 1 97.25 125 GLY A C 1
ATOM 992 O O . GLY A 1 125 ? 11.477 -15.852 -4.379 1 97.25 125 GLY A O 1
ATOM 993 N N . GLY A 1 126 ? 12.305 -15.523 -2.297 1 96.81 126 GLY A N 1
ATOM 994 C CA . GLY A 1 126 ? 13.57 -16.156 -2.662 1 96.81 126 GLY A CA 1
ATOM 995 C C . GLY A 1 126 ? 14.25 -15.484 -3.842 1 96.81 126 GLY A C 1
ATOM 996 O O . GLY A 1 126 ? 14.414 -14.266 -3.857 1 96.81 126 GLY A O 1
ATOM 997 N N . LYS A 1 127 ? 14.586 -16.266 -4.828 1 95.12 127 LYS A N 1
ATOM 998 C CA . LYS A 1 127 ? 15.289 -15.758 -6 1 95.12 127 LYS A CA 1
ATOM 999 C C . LYS A 1 127 ? 14.391 -14.836 -6.824 1 95.12 127 LYS A C 1
ATOM 1001 O O . LYS A 1 127 ? 14.883 -13.977 -7.559 1 95.12 127 LYS A O 1
ATOM 1006 N N . SER A 1 128 ? 13.102 -14.977 -6.617 1 96 128 SER A N 1
ATOM 1007 C CA . SER A 1 128 ? 12.148 -14.195 -7.402 1 96 128 SER A CA 1
ATOM 1008 C C . SER A 1 128 ? 11.633 -12.992 -6.613 1 96 128 SER A C 1
ATOM 1010 O O . SER A 1 128 ? 10.672 -12.336 -7.031 1 96 128 SER A O 1
ATOM 1012 N N . ARG A 1 129 ? 12.234 -12.688 -5.527 1 96.88 129 ARG A N 1
ATOM 1013 C CA . ARG A 1 129 ? 11.719 -11.672 -4.617 1 96.88 129 ARG A CA 1
ATOM 1014 C C . ARG A 1 129 ? 11.578 -10.32 -5.316 1 96.88 129 ARG A C 1
ATOM 1016 O O . ARG A 1 129 ? 10.648 -9.562 -5.035 1 96.88 129 ARG A O 1
ATOM 1023 N N . LEU A 1 130 ? 12.531 -10.031 -6.207 1 96.38 130 LEU A N 1
ATOM 1024 C CA . LEU A 1 130 ? 12.555 -8.719 -6.828 1 96.38 130 LEU A CA 1
ATOM 1025 C C . LEU A 1 130 ? 12.148 -8.797 -8.297 1 96.38 130 LEU A C 1
ATOM 1027 O O . LEU A 1 130 ? 12.68 -8.07 -9.133 1 96.38 130 LEU A O 1
ATOM 1031 N N . ILE A 1 131 ? 11.227 -9.664 -8.594 1 96.69 131 ILE A N 1
ATOM 1032 C CA . ILE A 1 131 ? 10.695 -9.703 -9.945 1 96.69 131 ILE A CA 1
ATOM 1033 C C . ILE A 1 131 ? 9.922 -8.414 -10.234 1 96.69 131 ILE A C 1
ATOM 1035 O O . ILE A 1 131 ? 9.32 -7.832 -9.328 1 96.69 131 ILE A O 1
ATOM 1039 N N . TYR A 1 132 ? 10.023 -8.039 -11.508 1 96 132 TYR A N 1
ATOM 1040 C CA . TYR A 1 132 ? 9.148 -6.965 -11.969 1 96 132 TYR A CA 1
ATOM 1041 C C . TYR A 1 132 ? 7.73 -7.473 -12.195 1 96 132 TYR A C 1
ATOM 1043 O O . TYR A 1 132 ? 7.535 -8.578 -12.711 1 96 132 TYR A O 1
ATOM 1051 N N . HIS A 1 133 ? 6.762 -6.688 -11.789 1 96.81 133 HIS A N 1
ATOM 1052 C CA . HIS A 1 133 ? 5.387 -7.117 -11.992 1 96.81 133 HIS A CA 1
ATOM 1053 C C . HIS A 1 133 ? 4.445 -5.922 -12.117 1 96.81 133 HIS A C 1
ATOM 1055 O O . HIS A 1 133 ? 4.824 -4.797 -11.797 1 96.81 133 HIS A O 1
ATOM 1061 N N . ARG A 1 134 ? 3.289 -6.16 -12.68 1 94.38 134 ARG A N 1
ATOM 1062 C CA . ARG A 1 134 ? 2.258 -5.141 -12.852 1 94.38 134 ARG A CA 1
ATOM 1063 C C . ARG A 1 134 ? 0.87 -5.77 -12.898 1 94.38 134 ARG A C 1
ATOM 1065 O O . ARG A 1 134 ? 0.732 -6.961 -13.188 1 94.38 134 ARG A O 1
ATOM 1072 N N . VAL A 1 135 ? -0.057 -5.043 -12.469 1 94.75 135 VAL A N 1
ATOM 1073 C CA . VAL A 1 135 ? -1.441 -5.324 -12.836 1 94.75 135 VAL A CA 1
ATOM 1074 C C . VAL A 1 135 ? -1.788 -4.613 -14.141 1 94.75 135 VAL A C 1
ATOM 1076 O O . VAL A 1 135 ? -1.938 -3.389 -14.164 1 94.75 135 VAL A O 1
ATOM 1079 N N . LYS A 1 136 ? -1.943 -5.387 -15.164 1 94.5 136 LYS A N 1
ATOM 1080 C CA . LYS A 1 136 ? -2.146 -4.812 -16.5 1 94.5 136 LYS A CA 1
ATOM 1081 C C . LYS A 1 136 ? -3.559 -4.254 -16.641 1 94.5 136 LYS A C 1
ATOM 1083 O O . LYS A 1 136 ? -3.748 -3.174 -17.203 1 94.5 136 LYS A O 1
ATOM 1088 N N . GLN A 1 137 ? -4.492 -5.02 -16.203 1 94.06 137 GLN A N 1
ATOM 1089 C CA . GLN A 1 137 ? -5.887 -4.613 -16.328 1 94.06 137 GLN A CA 1
ATOM 1090 C C . GLN A 1 137 ? -6.785 -5.43 -15.398 1 94.06 137 GLN A C 1
ATOM 1092 O O . GLN A 1 137 ? -6.383 -6.492 -14.914 1 94.06 137 GLN A O 1
ATOM 1097 N N . ILE A 1 138 ? -7.934 -4.848 -15.156 1 94.06 138 ILE A N 1
ATOM 1098 C CA . ILE A 1 138 ? -8.961 -5.527 -14.383 1 94.06 138 ILE A CA 1
ATOM 1099 C C . ILE A 1 138 ? -10.086 -5.988 -15.312 1 94.06 138 ILE A C 1
ATOM 1101 O O . ILE A 1 138 ? -10.609 -5.199 -16.109 1 94.06 138 ILE A O 1
ATOM 1105 N N . SER A 1 139 ? -10.32 -7.293 -15.25 1 95.19 139 SER A N 1
ATOM 1106 C CA . SER A 1 139 ? -11.445 -7.816 -16.016 1 95.19 139 SER A CA 1
ATOM 1107 C C . SER A 1 139 ? -12.773 -7.496 -15.328 1 95.19 139 SER A C 1
ATOM 1109 O O . SER A 1 139 ? -12.852 -7.484 -14.102 1 95.19 139 SER A O 1
ATOM 1111 N N . GLN A 1 140 ? -13.789 -7.316 -16.172 1 91.12 140 GLN A N 1
ATOM 1112 C CA . GLN A 1 140 ? -15.094 -6.953 -15.625 1 91.12 140 GLN A CA 1
ATOM 1113 C C . GLN A 1 140 ? -15.984 -8.18 -15.484 1 91.12 140 GLN A C 1
ATOM 1115 O O . GLN A 1 140 ? -15.828 -9.164 -16.219 1 91.12 140 GLN A O 1
ATOM 1120 N N . TYR A 1 141 ? -16.828 -8.117 -14.477 1 92.06 141 TYR A N 1
ATOM 1121 C CA . TYR A 1 141 ? -17.891 -9.094 -14.242 1 92.06 141 TYR A CA 1
ATOM 1122 C C . TYR A 1 141 ? -17.312 -10.461 -13.93 1 92.06 141 TYR A C 1
ATOM 1124 O O . TYR A 1 141 ? -17.797 -11.484 -14.414 1 92.06 141 TYR A O 1
ATOM 1132 N N . THR A 1 142 ? -16.219 -10.5 -13.219 1 93.94 142 THR A N 1
ATOM 1133 C CA . THR A 1 142 ? -15.586 -11.766 -12.844 1 93.94 142 THR A CA 1
ATOM 1134 C C . THR A 1 142 ? -15.719 -12.016 -11.344 1 93.94 142 THR A C 1
ATOM 1136 O O . THR A 1 142 ? -15.477 -13.125 -10.867 1 93.94 142 THR A O 1
ATOM 1139 N N . SER A 1 143 ? -16.141 -11.031 -10.625 1 92.38 143 SER A N 1
ATOM 1140 C CA . SER A 1 143 ? -16.234 -11.117 -9.172 1 92.38 143 SER A CA 1
ATOM 1141 C C . SER A 1 143 ? -17.406 -11.977 -8.734 1 92.38 143 SER A C 1
ATOM 1143 O O . SER A 1 143 ? -18.469 -11.938 -9.367 1 92.38 143 SER A O 1
ATOM 1145 N N . PRO A 1 144 ? -17.234 -12.75 -7.617 1 91.69 144 PRO A N 1
ATOM 1146 C CA . PRO A 1 144 ? -18.406 -13.43 -7.047 1 91.69 144 PRO A CA 1
ATOM 1147 C C . PRO A 1 144 ? -19.531 -12.461 -6.691 1 91.69 144 PRO A C 1
ATOM 1149 O O . PRO A 1 144 ? -19.281 -11.383 -6.152 1 91.69 144 PRO A O 1
ATOM 1152 N N . VAL A 1 145 ? -20.734 -12.875 -6.965 1 87.38 145 VAL A N 1
ATOM 1153 C CA . VAL A 1 145 ? -21.922 -12.023 -6.801 1 87.38 145 VAL A CA 1
ATOM 1154 C C . VAL A 1 145 ? -22.062 -11.617 -5.336 1 87.38 145 VAL A C 1
ATOM 1156 O O . VAL A 1 145 ? -22.5 -10.508 -5.031 1 87.38 145 VAL A O 1
ATOM 1159 N N . GLN A 1 146 ? -21.609 -12.43 -4.445 1 88.44 146 GLN A N 1
ATOM 1160 C CA . GLN A 1 146 ? -21.734 -12.18 -3.012 1 88.44 146 GLN A CA 1
ATOM 1161 C C . GLN A 1 146 ? -20.938 -10.953 -2.588 1 88.44 146 GLN A C 1
ATOM 1163 O O . GLN A 1 146 ? -21.328 -10.234 -1.665 1 88.44 146 GLN A O 1
ATOM 1168 N N . LEU A 1 147 ? -19.797 -10.734 -3.219 1 86.5 147 LEU A N 1
ATOM 1169 C CA . LEU A 1 147 ? -18.969 -9.586 -2.879 1 86.5 147 LEU A CA 1
ATOM 1170 C C . LEU A 1 147 ? -19.672 -8.281 -3.27 1 86.5 147 LEU A C 1
ATOM 1172 O O . LEU A 1 147 ? -19.5 -7.262 -2.602 1 86.5 147 LEU A O 1
ATOM 1176 N N . VAL A 1 148 ? -20.438 -8.391 -4.34 1 78.62 148 VAL A N 1
ATOM 1177 C CA . VAL A 1 148 ? -21.172 -7.223 -4.805 1 78.62 148 VAL A CA 1
ATOM 1178 C C . VAL A 1 148 ? -22.359 -6.961 -3.877 1 78.62 148 VAL A C 1
ATOM 1180 O O . VAL A 1 148 ? -22.531 -5.844 -3.387 1 78.62 148 VAL A O 1
ATOM 1183 N N . THR A 1 149 ? -23.141 -7.973 -3.545 1 81.31 149 THR A N 1
ATOM 1184 C CA . THR A 1 149 ? -24.391 -7.832 -2.807 1 81.31 149 THR A CA 1
ATOM 1185 C C . THR A 1 149 ? -24.125 -7.547 -1.333 1 81.31 149 THR A C 1
ATOM 1187 O O . THR A 1 149 ? -24.828 -6.75 -0.709 1 81.31 149 THR A O 1
ATOM 1190 N N . GLU A 1 150 ? -23.016 -8.055 -0.829 1 78.25 150 GLU A N 1
ATOM 1191 C CA . GLU A 1 150 ? -22.781 -7.977 0.61 1 78.25 150 GLU A CA 1
ATOM 1192 C C . GLU A 1 150 ? -21.812 -6.855 0.949 1 78.25 150 GLU A C 1
ATOM 1194 O O . GLU A 1 150 ? -21.906 -6.242 2.016 1 78.25 150 GLU A O 1
ATOM 1199 N N . PHE A 1 151 ? -20.938 -6.555 0.013 1 75.25 151 PHE A N 1
ATOM 1200 C CA . PHE A 1 151 ? -19.859 -5.637 0.394 1 75.25 151 PHE A CA 1
ATOM 1201 C C . PHE A 1 151 ? -19.812 -4.441 -0.551 1 75.25 151 PHE A C 1
ATOM 1203 O O . PHE A 1 151 ? -19.031 -3.516 -0.347 1 75.25 151 PHE A O 1
ATOM 1210 N N . GLY A 1 152 ? -20.594 -4.434 -1.562 1 76.75 152 GLY A N 1
ATOM 1211 C CA . GLY A 1 152 ? -20.656 -3.299 -2.469 1 76.75 152 GLY A CA 1
ATOM 1212 C C . GLY A 1 152 ? -19.453 -3.197 -3.385 1 76.75 152 GLY A C 1
ATOM 1213 O O . GLY A 1 152 ? -19.203 -2.145 -3.975 1 76.75 152 GLY A O 1
ATOM 1214 N N . LEU A 1 153 ? -18.656 -4.215 -3.416 1 78.75 153 LEU A N 1
ATOM 1215 C CA . LEU A 1 153 ? -17.5 -4.234 -4.316 1 78.75 153 LEU A CA 1
ATOM 1216 C C . LEU A 1 153 ? -17.938 -4.5 -5.75 1 78.75 153 LEU A C 1
ATOM 1218 O O . LEU A 1 153 ? -17.859 -5.637 -6.227 1 78.75 153 LEU A O 1
ATOM 1222 N N . ARG A 1 154 ? -18.406 -3.43 -6.426 1 80.06 154 ARG A N 1
ATOM 1223 C CA . ARG A 1 154 ? -18.938 -3.551 -7.781 1 80.06 154 ARG A CA 1
ATOM 1224 C C . ARG A 1 154 ? -17.875 -3.178 -8.812 1 80.06 154 ARG A C 1
ATOM 1226 O O . ARG A 1 154 ? -17.516 -2.008 -8.945 1 80.06 154 ARG A O 1
ATOM 1233 N N . ASN A 1 155 ? -17.453 -4.133 -9.539 1 85.88 155 ASN A N 1
ATOM 1234 C CA . ASN A 1 155 ? -16.469 -3.939 -10.609 1 85.88 155 ASN A CA 1
ATOM 1235 C C . ASN A 1 155 ? -15.133 -3.459 -10.07 1 85.88 155 ASN A C 1
ATOM 1237 O O . ASN A 1 155 ? -14.414 -2.713 -10.734 1 85.88 155 ASN A O 1
ATOM 1241 N N . ASP A 1 156 ? -14.922 -3.727 -8.789 1 88.12 156 ASP A N 1
ATOM 1242 C CA . ASP A 1 156 ? -13.711 -3.291 -8.102 1 88.12 156 ASP A CA 1
ATOM 1243 C C . ASP A 1 156 ? -12.844 -4.484 -7.711 1 88.12 156 ASP A C 1
ATOM 1245 O O . ASP A 1 156 ? -13.336 -5.617 -7.637 1 88.12 156 ASP A O 1
ATOM 1249 N N . ARG A 1 157 ? -11.641 -4.211 -7.531 1 91.56 157 ARG A N 1
ATOM 1250 C CA . ARG A 1 157 ? -10.703 -5.215 -7.039 1 91.56 157 ARG A CA 1
ATOM 1251 C C . ARG A 1 157 ? -9.867 -4.664 -5.883 1 91.56 157 ARG A C 1
ATOM 1253 O O . ARG A 1 157 ? -9.469 -3.5 -5.902 1 91.56 157 ARG A O 1
ATOM 1260 N N . LEU A 1 158 ? -9.664 -5.465 -4.891 1 91.38 158 LEU A N 1
ATOM 1261 C CA . LEU A 1 158 ? -8.711 -5.207 -3.812 1 91.38 158 LEU A CA 1
ATOM 1262 C C . LEU A 1 158 ? -7.605 -6.258 -3.799 1 91.38 158 LEU A C 1
ATOM 1264 O O . LEU A 1 158 ? -7.871 -7.445 -4.004 1 91.38 158 LEU A O 1
ATOM 1268 N N . SER A 1 159 ? -6.445 -5.793 -3.625 1 95.12 159 SER A N 1
ATOM 1269 C CA . SER A 1 159 ? -5.32 -6.68 -3.352 1 95.12 159 SER A CA 1
ATOM 1270 C C . SER A 1 159 ? -4.723 -6.402 -1.977 1 95.12 159 SER A C 1
ATOM 1272 O O . SER A 1 159 ? -4.238 -5.297 -1.715 1 95.12 159 SER A O 1
ATOM 1274 N N . LEU A 1 160 ? -4.836 -7.344 -1.059 1 94.56 160 LEU A N 1
ATOM 1275 C CA . LEU A 1 160 ? -4.141 -7.25 0.221 1 94.56 160 LEU A CA 1
ATOM 1276 C C . LEU A 1 160 ? -2.732 -7.824 0.119 1 94.56 160 LEU A C 1
ATOM 1278 O O . LEU A 1 160 ? -2.561 -9.023 -0.112 1 94.56 160 LEU A O 1
ATOM 1282 N N . THR A 1 161 ? -1.775 -7.012 0.292 1 94.94 161 THR A N 1
ATOM 1283 C CA . THR A 1 161 ? -0.389 -7.434 0.123 1 94.94 161 THR A CA 1
ATOM 1284 C C . THR A 1 161 ? 0.343 -7.434 1.461 1 94.94 161 TH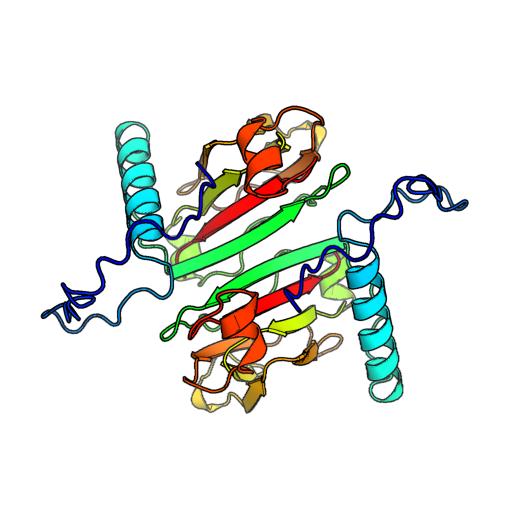R A C 1
ATOM 1286 O O . THR A 1 161 ? 0.366 -6.418 2.162 1 94.94 161 THR A O 1
ATOM 1289 N N . PHE A 1 162 ? 0.904 -8.547 1.762 1 94.25 162 PHE A N 1
ATOM 1290 C CA . PHE A 1 162 ? 1.584 -8.758 3.035 1 94.25 162 PHE A CA 1
ATOM 1291 C C . PHE A 1 162 ? 3.084 -8.93 2.826 1 94.25 162 PHE A C 1
ATOM 1293 O O . PHE A 1 162 ? 3.512 -9.648 1.919 1 94.25 162 PHE A O 1
ATOM 1300 N N . ARG A 1 163 ? 3.826 -8.266 3.621 1 93.94 163 ARG A N 1
ATOM 1301 C CA . ARG A 1 163 ? 5.285 -8.336 3.615 1 93.94 163 ARG A CA 1
ATOM 1302 C C . ARG A 1 163 ? 5.84 -8.281 5.035 1 93.94 163 ARG A C 1
ATOM 1304 O O . ARG A 1 163 ? 5.086 -8.133 5.996 1 93.94 163 ARG A O 1
ATOM 1311 N N . GLN A 1 164 ? 7.074 -8.594 5.102 1 92.88 164 GLN A N 1
ATOM 1312 C CA . GLN A 1 164 ? 7.789 -8.438 6.363 1 92.88 164 GLN A CA 1
ATOM 1313 C C . GLN A 1 164 ? 8.961 -7.473 6.215 1 92.88 164 GLN A C 1
ATOM 1315 O O . GLN A 1 164 ? 9.758 -7.594 5.281 1 92.88 164 GLN A O 1
ATOM 1320 N N . PHE A 1 165 ? 9.016 -6.477 7.102 1 90.19 165 PHE A N 1
ATOM 1321 C CA . PHE A 1 165 ? 10.094 -5.496 7.031 1 90.19 165 PHE A CA 1
ATOM 1322 C C . PHE A 1 165 ? 11.406 -6.102 7.508 1 90.19 165 PHE A C 1
ATOM 1324 O O . PHE A 1 165 ? 12.461 -5.875 6.906 1 90.19 165 PHE A O 1
ATOM 1331 N N . MET B 1 1 ? -27 9.117 10.398 1 15.02 1 MET B N 1
ATOM 1332 C CA . MET B 1 1 ? -26.406 9.625 9.164 1 15.02 1 MET B CA 1
ATOM 1333 C C . MET B 1 1 ? -25.125 8.875 8.836 1 15.02 1 MET B C 1
ATOM 1335 O O . MET B 1 1 ? -24.125 9.016 9.539 1 15.02 1 MET B O 1
ATOM 1339 N N . ASN B 1 2 ? -25.188 7.594 8.516 1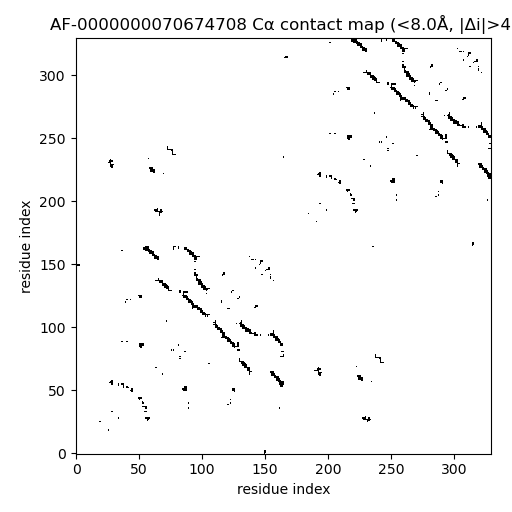 17.16 2 ASN B N 1
ATOM 1340 C CA . ASN B 1 2 ? -24.25 6.504 8.25 1 17.16 2 ASN B CA 1
ATOM 1341 C C . ASN B 1 2 ? -23.312 6.844 7.105 1 17.16 2 ASN B C 1
ATOM 1343 O O . ASN B 1 2 ? -23.75 7.246 6.027 1 17.16 2 ASN B O 1
ATOM 1347 N N . MET B 1 3 ? -22.281 7.496 7.363 1 19.28 3 MET B N 1
ATOM 1348 C CA . MET B 1 3 ? -21.391 8.109 6.379 1 19.28 3 MET B CA 1
ATOM 1349 C C . MET B 1 3 ? -20.969 7.094 5.316 1 19.28 3 MET B C 1
ATOM 1351 O O . MET B 1 3 ? -20.156 6.211 5.582 1 19.28 3 MET B O 1
ATOM 1355 N N . CYS B 1 4 ? -21.969 6.473 4.695 1 19.66 4 CYS B N 1
ATOM 1356 C CA . CYS B 1 4 ? -21.859 5.691 3.469 1 19.66 4 CYS B CA 1
ATOM 1357 C C . CYS B 1 4 ? -21.109 6.469 2.393 1 19.66 4 CYS B C 1
ATOM 1359 O O . CYS B 1 4 ? -21.406 7.637 2.143 1 19.66 4 CYS B O 1
ATOM 1361 N N . PHE B 1 5 ? -19.906 6.363 2.379 1 24.25 5 PHE B N 1
ATOM 1362 C CA . PHE B 1 5 ? -19.172 7.074 1.343 1 24.25 5 PHE B CA 1
ATOM 1363 C C . PHE B 1 5 ? -20 7.184 0.068 1 24.25 5 PHE B C 1
ATOM 1365 O O . PHE B 1 5 ? -19.562 7.805 -0.906 1 24.25 5 PHE B O 1
ATOM 1372 N N . GLY B 1 6 ? -20.844 6.102 -0.128 1 24.86 6 GLY B N 1
ATOM 1373 C CA . GLY B 1 6 ? -21.688 6.168 -1.317 1 24.86 6 GLY B CA 1
ATOM 1374 C C . GLY B 1 6 ? -22.672 7.32 -1.294 1 24.86 6 GLY B C 1
ATOM 1375 O O . GLY B 1 6 ? -23.625 7.309 -0.524 1 24.86 6 GLY B O 1
ATOM 1376 N N . ARG B 1 7 ? -22.422 8.578 -1.269 1 27.02 7 ARG B N 1
ATOM 1377 C CA . ARG B 1 7 ? -23.516 9.523 -1.439 1 27.02 7 ARG B CA 1
ATOM 1378 C C . ARG B 1 7 ? -24.609 8.938 -2.328 1 27.02 7 ARG B C 1
ATOM 1380 O O . ARG B 1 7 ? -24.406 7.906 -2.971 1 27.02 7 ARG B O 1
ATOM 1387 N N . ASN B 1 8 ? -25.688 9.828 -2.736 1 26.11 8 ASN B N 1
ATOM 1388 C CA . ASN B 1 8 ? -26.938 9.836 -3.482 1 26.11 8 ASN B CA 1
ATOM 1389 C C . ASN B 1 8 ? -26.719 9.43 -4.938 1 26.11 8 ASN B C 1
ATOM 1391 O O . ASN B 1 8 ? -26.094 10.164 -5.703 1 26.11 8 ASN B O 1
ATOM 1395 N N . TRP B 1 9 ? -26.641 8.18 -5.277 1 26.28 9 TRP B N 1
ATOM 1396 C CA . TRP B 1 9 ? -27.125 7.551 -6.508 1 26.28 9 TRP B CA 1
ATOM 1397 C C . TRP B 1 9 ? -28.547 7.992 -6.832 1 26.28 9 TRP B C 1
ATOM 1399 O O . TRP B 1 9 ? -29.453 7.852 -6.008 1 26.28 9 TRP B O 1
ATOM 1409 N N . ASP B 1 10 ? -28.75 9.211 -7.438 1 29.08 10 ASP B N 1
ATOM 1410 C CA . ASP B 1 10 ? -30.031 9.445 -8.102 1 29.08 10 ASP B CA 1
ATOM 1411 C C . ASP B 1 10 ? -30.281 8.422 -9.203 1 29.08 10 ASP B C 1
ATOM 1413 O O . ASP B 1 10 ? -29.469 8.305 -10.133 1 29.08 10 ASP B O 1
ATOM 1417 N N . PRO B 1 11 ? -31.109 7.305 -9.047 1 27.53 11 PRO B N 1
ATOM 1418 C CA . PRO B 1 11 ? -31.5 6.297 -10.031 1 27.53 11 PRO B CA 1
ATOM 1419 C C . PRO B 1 11 ? -31.734 6.887 -11.422 1 27.53 11 PRO B C 1
ATOM 1421 O O . PRO B 1 11 ? -31.672 6.168 -12.422 1 27.53 11 PRO B O 1
ATOM 1424 N N . ASN B 1 12 ? -32.5 7.941 -11.453 1 28.58 12 ASN B N 1
ATOM 1425 C CA . ASN B 1 12 ? -32.969 8.508 -12.711 1 28.58 12 ASN B CA 1
ATOM 1426 C C . ASN B 1 12 ? -31.844 9.086 -13.539 1 28.58 12 ASN B C 1
ATOM 1428 O O . ASN B 1 12 ? -31.984 9.289 -14.75 1 28.58 12 ASN B O 1
ATOM 1432 N N . THR B 1 13 ? -31.031 9.969 -12.977 1 30.05 13 THR B N 1
ATOM 1433 C CA . THR B 1 13 ? -30.078 10.57 -13.891 1 30.05 13 THR B CA 1
ATOM 1434 C C . THR B 1 13 ? -28.812 9.734 -13.977 1 30.05 13 THR B C 1
ATOM 1436 O O . THR B 1 13 ? -28.25 9.328 -12.953 1 30.05 13 THR B O 1
ATOM 1439 N N . GLY B 1 14 ? -28.688 8.695 -14.766 1 25.08 14 GLY B N 1
ATOM 1440 C CA . GLY B 1 14 ? -27.625 7.801 -15.203 1 25.08 14 GLY B CA 1
ATOM 1441 C C . GLY B 1 14 ? -26.25 8.391 -15.039 1 25.08 14 GLY B C 1
ATOM 1442 O O . GLY B 1 14 ? -26.094 9.602 -14.828 1 25.08 14 GLY B O 1
ATOM 1443 N N . TYR B 1 15 ? -25.344 7.688 -14.273 1 29.17 15 TYR B N 1
ATOM 1444 C CA . TYR B 1 15 ? -23.938 8.062 -14.305 1 29.17 15 TYR B CA 1
ATOM 1445 C C . TYR B 1 15 ? -23.531 8.57 -15.688 1 29.17 15 TYR B C 1
ATOM 1447 O O . TYR B 1 15 ? -23.578 7.82 -16.672 1 29.17 15 TYR B O 1
ATOM 1455 N N . LYS B 1 16 ? -23.938 9.758 -16 1 27.27 16 LYS B N 1
ATOM 1456 C CA . LYS B 1 16 ? -23.5 10.164 -17.344 1 27.27 16 LYS B CA 1
ATOM 1457 C C . LYS B 1 16 ? -22.047 9.797 -17.594 1 27.27 16 LYS B C 1
ATOM 1459 O O . LYS B 1 16 ? -21.203 9.984 -16.719 1 27.27 16 LYS B O 1
ATOM 1464 N N . GLU B 1 17 ? -21.625 8.742 -18.297 1 29.67 17 GLU B N 1
ATOM 1465 C CA . GLU B 1 17 ? -20.469 8.297 -19.062 1 29.67 17 GLU B CA 1
ATOM 1466 C C . GLU B 1 17 ? -19.594 9.477 -19.484 1 29.67 17 GLU B C 1
ATOM 1468 O O . GLU B 1 17 ? -19.797 10.062 -20.547 1 29.67 17 GLU B O 1
ATOM 1473 N N . ARG B 1 18 ? -19.531 10.562 -18.734 1 30.09 18 ARG B N 1
ATOM 1474 C CA . ARG B 1 18 ? -18.781 11.547 -19.516 1 30.09 18 ARG B CA 1
ATOM 1475 C C . ARG B 1 18 ? -17.453 10.984 -19.969 1 30.09 18 ARG B C 1
ATOM 1477 O O . ARG B 1 18 ? -16.578 10.672 -19.141 1 30.09 18 ARG B O 1
ATOM 1484 N N . TYR B 1 19 ? -17.344 10.258 -21 1 29.16 19 TYR B N 1
ATOM 1485 C CA . TYR B 1 19 ? -16.219 10.062 -21.906 1 29.16 19 TYR B CA 1
ATOM 1486 C C . TYR B 1 19 ? -15.312 11.297 -21.922 1 29.16 19 TYR B C 1
ATOM 1488 O O . TYR B 1 19 ? -15.797 12.422 -22.047 1 29.16 19 TYR B O 1
ATOM 1496 N N . ARG B 1 20 ? -14.352 11.445 -21.109 1 32.75 20 ARG B N 1
ATOM 1497 C CA . ARG B 1 20 ? -13.586 12.625 -21.516 1 32.75 20 ARG B CA 1
ATOM 1498 C C . ARG B 1 20 ? -13.359 12.641 -23.016 1 32.75 20 ARG B C 1
ATOM 1500 O O . ARG B 1 20 ? -13.219 11.594 -23.641 1 32.75 20 ARG B O 1
ATOM 1507 N N . SER B 1 21 ? -13.875 13.469 -23.703 1 32.16 21 SER B N 1
ATOM 1508 C CA . SER B 1 21 ? -13.594 13.758 -25.109 1 32.16 21 SER B CA 1
ATOM 1509 C C . SER B 1 21 ? -12.125 13.5 -25.438 1 32.16 21 SER B C 1
ATOM 1511 O O . SER B 1 21 ? -11.773 13.289 -26.594 1 32.16 21 SER B O 1
ATOM 1513 N N . ASP B 1 22 ? -11.109 14.016 -24.469 1 34.06 22 ASP B N 1
ATOM 1514 C CA . ASP B 1 22 ? -9.766 14.164 -25.031 1 34.06 22 ASP B CA 1
ATOM 1515 C C . ASP B 1 22 ? -9.062 12.812 -25.109 1 34.06 22 ASP B C 1
ATOM 1517 O O . ASP B 1 22 ? -7.879 12.75 -25.453 1 34.06 22 ASP B O 1
ATOM 1521 N N . GLY B 1 23 ? -9.469 11.539 -25.125 1 35.03 23 GLY B N 1
ATOM 1522 C CA . GLY B 1 23 ? -8.852 10.234 -25.297 1 35.03 23 GLY B CA 1
ATOM 1523 C C . GLY B 1 23 ? -8.266 9.688 -24 1 35.03 23 GLY B C 1
ATOM 1524 O O . GLY B 1 23 ? -7.621 8.641 -24 1 35.03 23 GLY B O 1
ATOM 1525 N N . SER B 1 24 ? -8.094 10.5 -22.906 1 35.44 24 SER B N 1
ATOM 1526 C CA . SER B 1 24 ? -7.293 10 -21.797 1 35.44 24 SER B CA 1
ATOM 1527 C C . SER B 1 24 ? -8.055 8.953 -21 1 35.44 24 SER B C 1
ATOM 1529 O O . SER B 1 24 ? -9.289 8.969 -20.953 1 35.44 24 SER B O 1
ATOM 1531 N N . GLU B 1 25 ? -7.609 7.703 -20.812 1 40.75 25 GLU B N 1
ATOM 1532 C CA . GLU B 1 25 ? -8.062 6.57 -20.016 1 40.75 25 GLU B CA 1
ATOM 1533 C C . GLU B 1 25 ? -8.406 7 -18.594 1 40.75 25 GLU B C 1
ATOM 1535 O O . GLU B 1 25 ? -7.684 7.793 -17.984 1 40.75 25 GLU B O 1
ATOM 1540 N N . PRO B 1 26 ? -9.641 7.062 -18.141 1 44.56 26 PRO B N 1
ATOM 1541 C CA . PRO B 1 26 ? -10.125 7.465 -16.812 1 44.56 26 PRO B CA 1
ATOM 1542 C C . PRO B 1 26 ? -9.273 6.906 -15.68 1 44.56 26 PRO B C 1
ATOM 1544 O O . PRO B 1 26 ? -8.68 5.832 -15.812 1 44.56 26 PRO B O 1
ATOM 1547 N N . PRO B 1 27 ? -8.852 7.77 -14.734 1 50.5 27 PRO B N 1
ATOM 1548 C CA . PRO B 1 27 ? -7.949 7.414 -13.633 1 50.5 27 PRO B CA 1
ATOM 1549 C C . PRO B 1 27 ? -8.508 6.297 -12.758 1 50.5 27 PRO B C 1
ATOM 1551 O O . PRO B 1 27 ? -9.719 6.199 -12.57 1 50.5 27 PRO B O 1
ATOM 1554 N N . PRO B 1 28 ? -7.809 5.215 -12.492 1 61.66 28 PRO B N 1
ATOM 1555 C CA . PRO B 1 28 ? -8.086 4.047 -11.656 1 61.66 28 PRO B CA 1
ATOM 1556 C C . PRO B 1 28 ? -8.539 4.426 -10.25 1 61.66 28 PRO B C 1
ATOM 1558 O O . PRO B 1 28 ? -9.383 3.736 -9.664 1 61.66 28 PRO B O 1
ATOM 1561 N N . ILE B 1 29 ? -8.258 5.527 -9.68 1 75.94 29 ILE B N 1
ATOM 1562 C CA . ILE B 1 29 ? -8.633 6.059 -8.375 1 75.94 29 ILE B CA 1
ATOM 1563 C C . ILE B 1 29 ? -9.922 6.871 -8.508 1 75.94 29 ILE B C 1
ATOM 1565 O O . ILE B 1 29 ? -10.094 7.617 -9.469 1 75.94 29 ILE B O 1
ATOM 1569 N N . PRO B 1 30 ? -10.93 6.613 -7.578 1 79.81 30 PRO B N 1
ATOM 1570 C CA . PRO B 1 30 ? -12.141 7.441 -7.637 1 79.81 30 PRO B CA 1
ATOM 1571 C C . PRO B 1 30 ? -11.836 8.914 -7.871 1 79.81 30 PRO B C 1
ATOM 1573 O O . PRO B 1 30 ? -10.898 9.461 -7.285 1 79.81 30 PRO B O 1
ATOM 1576 N N . TYR B 1 31 ? -12.633 9.484 -8.695 1 83.94 31 TYR B N 1
ATOM 1577 C CA . TYR B 1 31 ? -12.406 10.859 -9.125 1 83.94 31 TYR B CA 1
ATOM 1578 C C . TYR B 1 31 ? -12.391 11.805 -7.938 1 83.94 31 TYR B C 1
ATOM 1580 O O . TYR B 1 31 ? -11.617 12.766 -7.914 1 83.94 31 TYR B O 1
ATOM 1588 N N . GLU B 1 32 ? -13.258 11.539 -6.977 1 87.06 32 GLU B N 1
ATOM 1589 C CA . GLU B 1 32 ? -13.344 12.406 -5.805 1 87.06 32 GLU B CA 1
ATOM 1590 C C . GLU B 1 32 ? -12.023 12.438 -5.043 1 87.06 32 GLU B C 1
ATOM 1592 O O . GLU B 1 32 ? -11.617 13.484 -4.535 1 87.06 32 GLU B O 1
ATOM 1597 N N . LEU B 1 33 ? -11.398 11.32 -4.961 1 90.12 33 LEU B N 1
ATOM 1598 C CA . LEU B 1 33 ? -10.125 11.25 -4.262 1 90.12 33 LEU B CA 1
ATOM 1599 C C . LEU B 1 33 ? -9.023 11.914 -5.074 1 90.12 33 LEU B C 1
ATOM 1601 O O . LEU B 1 33 ? -8.164 12.609 -4.523 1 90.12 33 LEU B O 1
ATOM 1605 N N . VAL B 1 34 ? -9.109 11.695 -6.359 1 90.69 34 VAL B N 1
ATOM 1606 C CA . VAL B 1 34 ? -8.133 12.344 -7.238 1 90.69 34 VAL B CA 1
ATOM 1607 C C . VAL B 1 34 ? -8.25 13.859 -7.113 1 90.69 34 VAL B C 1
ATOM 1609 O O . VAL B 1 34 ? -7.238 14.555 -6.969 1 90.69 34 VAL B O 1
ATOM 1612 N N . SER B 1 35 ? -9.484 14.32 -7.164 1 93.75 35 SER B N 1
ATOM 1613 C CA . SER B 1 35 ? -9.719 15.758 -7.062 1 93.75 35 SER B CA 1
ATOM 1614 C C . SER B 1 35 ? -9.234 16.312 -5.723 1 93.75 35 SER B C 1
ATOM 1616 O O . SER B 1 35 ? -8.633 17.375 -5.672 1 93.75 35 SER B O 1
ATOM 1618 N N . LEU B 1 36 ? -9.477 15.578 -4.699 1 95.19 36 LEU B N 1
ATOM 1619 C CA . LEU B 1 36 ? -9.047 15.977 -3.365 1 95.19 36 LEU B CA 1
ATOM 1620 C C . LEU B 1 36 ? -7.523 16.078 -3.295 1 95.19 36 LEU B C 1
ATOM 1622 O O . LEU B 1 36 ? -6.98 17.047 -2.758 1 95.19 36 LEU B O 1
ATOM 1626 N N . VAL B 1 37 ? -6.867 15.094 -3.795 1 95.94 37 VAL B N 1
ATOM 1627 C CA . VAL B 1 37 ? -5.41 15.039 -3.762 1 95.94 37 VAL B CA 1
ATOM 1628 C C . VAL B 1 37 ? -4.832 16.188 -4.594 1 95.94 37 VAL B C 1
ATOM 1630 O O . VAL B 1 37 ? -3.9 16.859 -4.16 1 95.94 37 VAL B O 1
ATOM 1633 N N . LYS B 1 38 ? -5.375 16.422 -5.738 1 96.19 38 LYS B N 1
ATOM 1634 C CA . LYS B 1 38 ? -4.906 17.516 -6.594 1 96.19 38 LYS B CA 1
ATOM 1635 C C . LYS B 1 38 ? -5.078 18.875 -5.91 1 96.19 38 LYS B C 1
ATOM 1637 O O . LYS B 1 38 ? -4.184 19.719 -5.973 1 96.19 38 LYS B O 1
ATOM 1642 N N . ALA B 1 39 ? -6.199 19.031 -5.289 1 96.75 39 ALA B N 1
ATOM 1643 C CA . ALA B 1 39 ? -6.441 20.281 -4.57 1 96.75 39 ALA B CA 1
ATOM 1644 C C . ALA B 1 39 ? -5.438 20.469 -3.434 1 96.75 39 ALA B C 1
ATOM 1646 O O . ALA B 1 39 ? -4.922 21.562 -3.225 1 96.75 39 ALA B O 1
ATOM 1647 N N . ALA B 1 40 ? -5.164 19.422 -2.691 1 97.19 40 ALA B N 1
ATOM 1648 C CA . ALA B 1 40 ? -4.215 19.469 -1.583 1 97.19 40 ALA B CA 1
ATOM 1649 C C . ALA B 1 40 ? -2.816 19.844 -2.074 1 97.19 40 ALA B C 1
ATOM 1651 O O . ALA B 1 40 ? -2.121 20.641 -1.444 1 97.19 40 ALA B O 1
ATOM 1652 N N . VAL B 1 41 ? -2.406 19.25 -3.164 1 97.38 41 VAL B N 1
ATOM 1653 C CA . VAL B 1 41 ? -1.092 19.531 -3.73 1 97.38 41 VAL B CA 1
ATOM 1654 C C . VAL B 1 41 ? -1.02 21 -4.164 1 97.38 41 VAL B C 1
ATOM 1656 O O . VAL B 1 41 ? -0.021 21.672 -3.914 1 97.38 41 VAL B O 1
ATOM 1659 N N . GLN B 1 42 ? -2.059 21.5 -4.781 1 96.62 42 GLN B N 1
ATOM 1660 C CA . GLN B 1 42 ? -2.105 22.891 -5.203 1 96.62 42 GLN B CA 1
ATOM 1661 C C . GLN B 1 42 ? -2 23.828 -4.008 1 96.62 42 GLN B C 1
ATOM 1663 O O . GLN B 1 42 ? -1.272 24.828 -4.055 1 96.62 42 GLN B O 1
ATOM 1668 N N . ASP B 1 43 ? -2.713 23.516 -2.973 1 96.62 43 ASP B N 1
ATOM 1669 C CA . ASP B 1 43 ? -2.637 24.328 -1.757 1 96.62 43 ASP B CA 1
ATOM 1670 C C . ASP B 1 43 ? -1.216 24.344 -1.197 1 96.62 43 ASP B C 1
ATOM 1672 O O . ASP B 1 43 ? -0.725 25.391 -0.762 1 96.62 43 ASP B O 1
ATOM 1676 N N . ALA B 1 44 ? -0.615 23.172 -1.19 1 96.38 44 ALA B N 1
ATOM 1677 C CA . ALA B 1 44 ? 0.749 23.062 -0.678 1 96.38 44 ALA B CA 1
ATOM 1678 C C . ALA B 1 44 ? 1.722 23.859 -1.537 1 96.38 44 ALA B C 1
ATOM 1680 O O . ALA B 1 44 ? 2.668 24.453 -1.021 1 96.38 44 ALA B O 1
ATOM 1681 N N . GLN B 1 45 ? 1.477 23.844 -2.857 1 96.44 45 GLN B N 1
ATOM 1682 C CA . GLN B 1 45 ? 2.352 24.547 -3.795 1 96.44 45 GLN B CA 1
ATOM 1683 C C . GLN B 1 45 ? 2.303 26.062 -3.576 1 96.44 45 GLN B C 1
ATOM 1685 O O . GLN B 1 45 ? 3.236 26.766 -3.945 1 96.44 45 GLN B O 1
ATOM 1690 N N . ALA B 1 46 ? 1.199 26.531 -3.012 1 95.12 46 ALA B N 1
ATOM 1691 C CA . ALA B 1 46 ? 1.084 27.953 -2.707 1 95.12 46 ALA B CA 1
ATOM 1692 C C . ALA B 1 46 ? 2.113 28.375 -1.662 1 95.12 46 ALA B C 1
ATOM 1694 O O . ALA B 1 46 ? 2.553 29.531 -1.645 1 95.12 46 ALA B O 1
ATOM 1695 N N . ILE B 1 47 ? 2.52 27.453 -0.852 1 92.25 47 ILE B N 1
ATOM 1696 C CA . ILE B 1 47 ? 3.471 27.734 0.221 1 92.25 47 ILE B CA 1
ATOM 1697 C C . ILE B 1 47 ? 4.855 27.234 -0.179 1 92.25 47 ILE B C 1
ATOM 1699 O O . ILE B 1 47 ? 5.859 27.891 0.071 1 92.25 47 ILE B O 1
ATOM 1703 N N . LEU B 1 48 ? 4.859 26.047 -0.798 1 91.94 48 LEU B N 1
ATOM 1704 C CA . LEU B 1 48 ? 6.086 25.406 -1.246 1 91.94 48 LEU B CA 1
ATOM 1705 C C . LEU B 1 48 ? 6.211 25.469 -2.766 1 91.94 48 LEU B C 1
ATOM 1707 O O . LEU B 1 48 ? 5.797 24.547 -3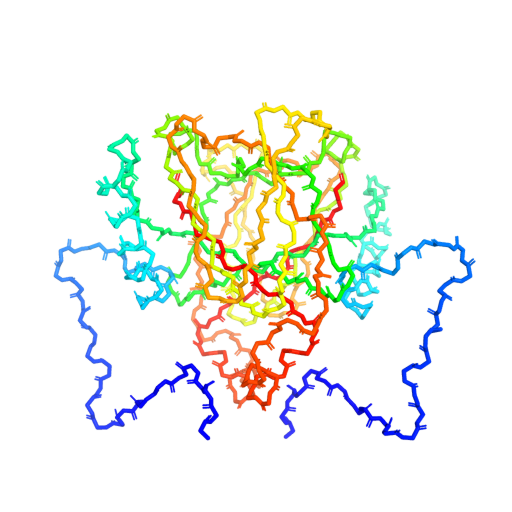.467 1 91.94 48 LEU B O 1
ATOM 1711 N N . LYS B 1 49 ? 6.918 26.375 -3.254 1 90.75 49 LYS B N 1
ATOM 1712 C CA . LYS B 1 49 ? 6.965 26.656 -4.688 1 90.75 49 LYS B CA 1
ATOM 1713 C C . LYS B 1 49 ? 7.68 25.547 -5.441 1 90.75 49 LYS B C 1
ATOM 1715 O O . LYS B 1 49 ? 7.383 25.281 -6.609 1 90.75 49 LYS B O 1
ATOM 1720 N N . ASP B 1 50 ? 8.531 24.797 -4.809 1 94.62 50 ASP B N 1
ATOM 1721 C CA . ASP B 1 50 ? 9.336 23.797 -5.488 1 94.62 50 ASP B CA 1
ATOM 1722 C C . ASP B 1 50 ? 8.664 22.422 -5.434 1 94.62 50 ASP B C 1
ATOM 1724 O O . ASP B 1 50 ? 9.227 21.422 -5.895 1 94.62 50 ASP B O 1
ATOM 1728 N N . LEU B 1 51 ? 7.477 22.391 -4.961 1 97.12 51 LEU B N 1
ATOM 1729 C CA . LEU B 1 51 ? 6.738 21.125 -4.934 1 97.12 51 LEU B CA 1
ATOM 1730 C C . LEU B 1 51 ? 6.137 20.812 -6.301 1 97.12 51 LEU B C 1
ATOM 1732 O O . LEU B 1 51 ? 5.289 21.562 -6.793 1 97.12 51 LEU B O 1
ATOM 1736 N N . PRO B 1 52 ? 6.512 19.734 -6.91 1 97.81 52 PRO B N 1
ATOM 1737 C CA . PRO B 1 52 ? 5.957 19.406 -8.227 1 97.81 52 PRO B CA 1
ATOM 1738 C C . PRO B 1 52 ? 4.477 19.047 -8.164 1 97.81 52 PRO B C 1
ATOM 1740 O O . PRO B 1 52 ? 3.988 18.578 -7.133 1 97.81 52 PRO B O 1
ATOM 1743 N N . SER B 1 53 ? 3.83 19.297 -9.289 1 96.56 53 SER B N 1
ATOM 1744 C CA . SER B 1 53 ? 2.467 18.797 -9.43 1 96.56 53 SER B CA 1
ATOM 1745 C C . SER B 1 53 ? 2.447 17.281 -9.641 1 96.56 53 SER B C 1
ATOM 1747 O O . SER B 1 53 ? 3.461 16.703 -10.016 1 96.56 53 SER B O 1
ATOM 1749 N N . MET B 1 54 ? 1.289 16.781 -9.273 1 91.62 54 MET B N 1
ATOM 1750 C CA . MET B 1 54 ? 1.164 15.352 -9.531 1 91.62 54 MET B CA 1
ATOM 1751 C C . MET B 1 54 ? -0.282 14.977 -9.836 1 91.62 54 MET B C 1
ATOM 1753 O O . MET B 1 54 ? -1.211 15.656 -9.391 1 91.62 54 MET B O 1
ATOM 1757 N N . HIS B 1 55 ? -0.448 14 -10.711 1 92.31 55 HIS B N 1
ATOM 1758 C CA . HIS B 1 55 ? -1.701 13.312 -11 1 92.31 55 HIS B CA 1
ATOM 1759 C C . HIS B 1 55 ? -1.671 11.875 -10.492 1 92.31 55 HIS B C 1
ATOM 1761 O O . HIS B 1 55 ? -1.173 10.984 -11.18 1 92.31 55 HIS B O 1
ATOM 1767 N N . PRO B 1 56 ? -2.273 11.695 -9.305 1 91.94 56 PRO B N 1
ATOM 1768 C CA . PRO B 1 56 ? -2.123 10.367 -8.695 1 91.94 56 PRO B CA 1
ATOM 1769 C C . PRO B 1 56 ? -2.75 9.258 -9.531 1 91.94 56 PRO B C 1
ATOM 1771 O O . PRO B 1 56 ? -3.869 9.414 -10.023 1 91.94 56 PRO B O 1
ATOM 1774 N N . ASP B 1 57 ? -1.972 8.18 -9.703 1 86.5 57 ASP B N 1
ATOM 1775 C CA . ASP B 1 57 ? -2.498 6.992 -10.367 1 86.5 57 ASP B CA 1
ATOM 1776 C C . ASP B 1 57 ? -2.24 5.738 -9.539 1 86.5 57 ASP B C 1
ATOM 1778 O O . ASP B 1 57 ? -2.521 4.625 -9.977 1 86.5 57 ASP B O 1
ATOM 1782 N N . ILE B 1 58 ? -1.697 5.855 -8.406 1 86 58 ILE B N 1
ATOM 1783 C CA . ILE B 1 58 ? -1.517 4.812 -7.402 1 86 58 ILE B CA 1
ATOM 1784 C C . ILE B 1 58 ? -2.189 5.234 -6.098 1 86 58 ILE B C 1
ATOM 1786 O O . ILE B 1 58 ? -2.082 6.391 -5.68 1 86 58 ILE B O 1
ATOM 1790 N N . CYS B 1 59 ? -2.963 4.359 -5.57 1 88.25 59 CYS B N 1
ATOM 1791 C CA . CYS B 1 59 ? -3.498 4.547 -4.227 1 88.25 59 CYS B CA 1
ATOM 1792 C C . CYS B 1 59 ? -3.312 3.291 -3.385 1 88.25 59 CYS B C 1
ATOM 1794 O O . CYS B 1 59 ? -3.809 2.221 -3.74 1 88.25 59 CYS B O 1
ATOM 1796 N N . SER B 1 60 ? -2.549 3.436 -2.357 1 88.25 60 SER B N 1
ATOM 1797 C CA . SER B 1 60 ? -2.361 2.35 -1.4 1 88.25 60 SER B CA 1
ATOM 1798 C C . SER B 1 60 ? -2.959 2.703 -0.042 1 88.25 60 SER B C 1
ATOM 1800 O O . SER B 1 60 ? -2.848 3.844 0.414 1 88.25 60 SER B O 1
ATOM 1802 N N . VAL B 1 61 ? -3.555 1.727 0.531 1 89.31 61 VAL B N 1
ATOM 1803 C CA . VAL B 1 61 ? -4.125 1.909 1.862 1 89.31 61 VAL B CA 1
ATOM 1804 C C . VAL B 1 61 ? -3.357 1.062 2.875 1 89.31 61 VAL B C 1
ATOM 1806 O O . VAL B 1 61 ? -3.215 -0.15 2.697 1 89.31 61 VAL B O 1
ATOM 1809 N N . ASN B 1 62 ? -2.824 1.764 3.906 1 89.19 62 ASN B N 1
ATOM 1810 C CA . ASN B 1 62 ? -2.242 1.06 5.043 1 89.19 62 ASN B CA 1
ATOM 1811 C C . ASN B 1 62 ? -3.205 1.009 6.227 1 89.19 62 ASN B C 1
ATOM 1813 O O . ASN B 1 62 ? -3.75 2.035 6.633 1 89.19 62 ASN B O 1
ATOM 1817 N N . TYR B 1 63 ? -3.428 -0.199 6.703 1 83.38 63 TYR B N 1
ATOM 1818 C CA . TYR B 1 63 ? -4.242 -0.415 7.891 1 83.38 63 TYR B CA 1
ATOM 1819 C C . TYR B 1 63 ? -3.369 -0.615 9.125 1 83.38 63 TYR B C 1
ATOM 1821 O O . TYR B 1 63 ? -2.447 -1.436 9.109 1 83.38 63 TYR B O 1
ATOM 1829 N N . TYR B 1 64 ? -3.648 0.236 10.164 1 87.06 64 TYR B N 1
ATOM 1830 C CA . TYR B 1 64 ? -2.957 0.109 11.445 1 87.06 64 TYR B CA 1
ATOM 1831 C C . TYR B 1 64 ? -3.934 -0.242 12.562 1 87.06 64 TYR B C 1
ATOM 1833 O O . TYR B 1 64 ? -4.812 0.554 12.898 1 87.06 64 TYR B O 1
ATOM 1841 N N . PRO B 1 65 ? -3.746 -1.359 13.195 1 83.5 65 PRO B N 1
ATOM 1842 C CA . PRO B 1 65 ? -4.492 -1.626 14.43 1 83.5 65 PRO B CA 1
ATOM 1843 C C . PRO B 1 65 ? -3.959 -0.834 15.617 1 83.5 65 PRO B C 1
ATOM 1845 O O . PRO B 1 65 ? -3.035 -0.031 15.469 1 83.5 65 PRO B O 1
ATOM 1848 N N . ALA B 1 66 ? -4.531 -0.862 16.812 1 83.19 66 ALA B N 1
ATOM 1849 C CA . ALA B 1 66 ? -4.199 -0.092 18 1 83.19 66 ALA B CA 1
ATOM 1850 C C . ALA B 1 66 ? -2.703 -0.145 18.297 1 83.19 66 ALA B C 1
ATOM 1852 O O . ALA B 1 66 ? -2.111 0.853 18.719 1 83.19 66 ALA B O 1
ATOM 1853 N N . ASN B 1 67 ? -2.006 -1.19 18.047 1 82.31 67 ASN B N 1
ATOM 1854 C CA . ASN B 1 67 ? -0.575 -1.308 18.297 1 82.31 67 ASN B CA 1
ATOM 1855 C C . ASN B 1 67 ? 0.221 -1.4 17 1 82.31 67 ASN B C 1
ATOM 1857 O O . ASN B 1 67 ? 1.323 -1.952 16.984 1 82.31 67 ASN B O 1
ATOM 1861 N N . GLY B 1 68 ? -0.387 -0.688 16.094 1 85.62 68 GLY B N 1
ATOM 1862 C CA . GLY B 1 68 ? 0.267 -0.769 14.789 1 85.62 68 GLY B CA 1
ATOM 1863 C C . GLY B 1 68 ? 1.425 0.2 14.648 1 85.62 68 GLY B C 1
ATOM 1864 O O . GLY B 1 68 ? 1.54 1.158 15.414 1 85.62 68 GLY B O 1
ATOM 1865 N N . PHE B 1 69 ? 2.301 -0.121 13.742 1 89.75 69 PHE B N 1
ATOM 1866 C CA . PHE B 1 69 ? 3.439 0.711 13.375 1 89.75 69 PHE B CA 1
ATOM 1867 C C . PHE B 1 69 ? 3.902 0.399 11.953 1 89.75 69 PHE B C 1
ATOM 1869 O O . PHE B 1 69 ? 3.414 -0.546 11.328 1 89.75 69 PHE B O 1
ATOM 1876 N N . LEU B 1 70 ? 4.668 1.189 11.375 1 90.75 70 LEU B N 1
ATOM 1877 C CA . LEU B 1 70 ? 5.387 0.961 10.125 1 90.75 70 LEU B CA 1
ATOM 1878 C C . LEU B 1 70 ? 6.859 1.344 10.266 1 90.75 70 LEU B C 1
ATOM 1880 O O . LEU B 1 70 ? 7.176 2.414 10.797 1 90.75 70 LEU B O 1
ATOM 1884 N N . HIS B 1 71 ? 7.684 0.473 9.852 1 89.12 71 HIS B N 1
ATOM 1885 C CA . HIS B 1 71 ? 9.117 0.656 10.008 1 89.12 71 HIS B CA 1
ATOM 1886 C C . HIS B 1 71 ? 9.625 1.83 9.172 1 89.12 71 HIS B C 1
ATOM 1888 O O . HIS B 1 71 ? 8.961 2.244 8.219 1 89.12 71 HIS B O 1
ATOM 1894 N N . LEU B 1 72 ? 10.766 2.268 9.648 1 93 72 LEU B N 1
ATOM 1895 C CA . LEU B 1 72 ? 11.445 3.34 8.922 1 93 72 LEU B CA 1
ATOM 1896 C C . LEU B 1 72 ? 11.781 2.904 7.5 1 93 72 LEU B C 1
ATOM 1898 O O . LEU B 1 72 ? 12.445 1.886 7.301 1 93 72 LEU B O 1
ATOM 1902 N N . HIS B 1 73 ? 11.242 3.602 6.469 1 91.25 73 HIS B N 1
ATOM 1903 C CA . HIS B 1 73 ? 11.422 3.24 5.066 1 91.25 73 HIS B CA 1
ATOM 1904 C C . HIS B 1 73 ? 11.352 4.473 4.168 1 91.25 73 HIS B C 1
ATOM 1906 O O . HIS B 1 73 ? 11.141 5.586 4.652 1 91.25 73 HIS B O 1
ATOM 1912 N N . GLN B 1 74 ? 11.711 4.312 2.908 1 93.12 74 GLN B N 1
ATOM 1913 C CA . GLN B 1 74 ? 11.461 5.262 1.827 1 93.12 74 GLN B CA 1
ATOM 1914 C C . GLN B 1 74 ? 10.484 4.691 0.806 1 93.12 74 GLN B C 1
ATOM 1916 O O . GLN B 1 74 ? 10.484 3.488 0.54 1 93.12 74 GLN B O 1
ATOM 1921 N N . ASP B 1 75 ? 9.594 5.508 0.316 1 91.5 75 ASP B N 1
ATOM 1922 C CA . ASP B 1 75 ? 8.703 5.094 -0.766 1 91.5 75 ASP B CA 1
ATOM 1923 C C . ASP B 1 75 ? 9.43 5.117 -2.111 1 91.5 75 ASP B C 1
ATOM 1925 O O . ASP B 1 75 ? 9.625 6.184 -2.697 1 91.5 75 ASP B O 1
ATOM 1929 N N . ARG B 1 76 ? 9.758 3.902 -2.668 1 91.12 76 ARG B N 1
ATOM 1930 C CA . ARG B 1 76 ? 10.633 3.85 -3.832 1 91.12 76 ARG B CA 1
ATOM 1931 C C . ARG B 1 76 ? 10.023 2.994 -4.938 1 91.12 76 ARG B C 1
ATOM 1933 O O . ARG B 1 76 ? 10.703 2.639 -5.902 1 91.12 76 ARG B O 1
ATOM 1940 N N . ASP B 1 77 ? 8.758 2.639 -4.816 1 87.69 77 ASP B N 1
ATOM 1941 C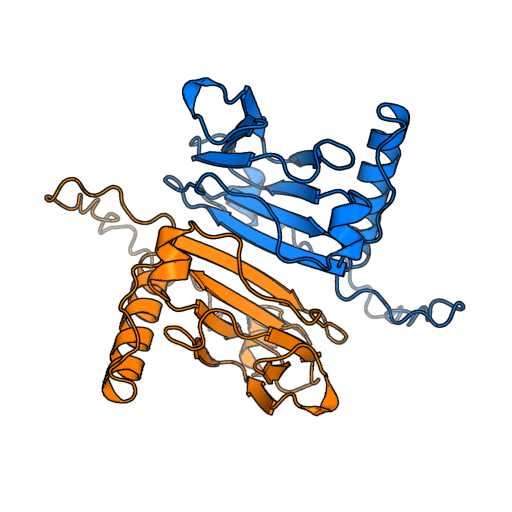 CA . ASP B 1 77 ? 8.195 1.626 -5.703 1 87.69 77 ASP B CA 1
ATOM 1942 C C . ASP B 1 77 ? 7.777 2.238 -7.039 1 87.69 77 ASP B C 1
ATOM 1944 O O . ASP B 1 77 ? 7.402 1.519 -7.969 1 87.69 77 ASP B O 1
ATOM 1948 N N . GLU B 1 78 ? 7.902 3.594 -7.254 1 91 78 GLU B N 1
ATOM 1949 C CA . GLU B 1 78 ? 7.52 4.25 -8.5 1 91 78 GLU B CA 1
ATOM 1950 C C . GLU B 1 78 ? 8.664 4.234 -9.508 1 91 78 GLU B C 1
ATOM 1952 O O . GLU B 1 78 ? 9.742 3.707 -9.219 1 91 78 GLU B O 1
ATOM 1957 N N . SER B 1 79 ? 8.391 4.754 -10.742 1 92.38 79 SER B N 1
ATOM 1958 C CA . SER B 1 79 ? 9.391 4.801 -11.797 1 92.38 79 SER B CA 1
ATOM 1959 C C . SER B 1 79 ? 10.562 5.699 -11.414 1 92.38 79 SER B C 1
ATOM 1961 O O . SER B 1 79 ? 10.406 6.617 -10.602 1 92.38 79 SER B O 1
ATOM 1963 N N . SER B 1 80 ? 11.719 5.48 -12.062 1 93.44 80 SER B N 1
ATOM 1964 C CA . SER B 1 80 ? 12.883 6.324 -11.844 1 93.44 80 SER B CA 1
ATOM 1965 C C . SER B 1 80 ? 12.594 7.777 -12.203 1 93.44 80 SER B C 1
ATOM 1967 O O . SER B 1 80 ? 13.094 8.695 -11.547 1 93.44 80 SER B O 1
ATOM 1969 N N . ASP B 1 81 ? 11.797 7.969 -13.258 1 95.69 81 ASP B N 1
ATOM 1970 C CA . ASP B 1 81 ? 11.438 9.32 -13.68 1 95.69 81 ASP B CA 1
ATOM 1971 C C . ASP B 1 81 ? 10.609 10.031 -12.609 1 95.69 81 ASP B C 1
ATOM 1973 O O . ASP B 1 81 ? 10.875 11.195 -12.281 1 95.69 81 ASP B O 1
ATOM 1977 N N . SER B 1 82 ? 9.656 9.328 -12.047 1 95.25 82 SER B N 1
ATOM 1978 C CA . SER B 1 82 ? 8.828 9.883 -10.984 1 95.25 82 SER B CA 1
ATOM 1979 C C . SER B 1 82 ? 9.672 10.273 -9.773 1 95.25 82 SER B C 1
ATOM 1981 O O . SER B 1 82 ? 9.484 11.352 -9.203 1 95.25 82 SER B O 1
ATOM 1983 N N . LEU B 1 83 ? 10.617 9.422 -9.422 1 95.88 83 LEU B N 1
ATOM 1984 C CA . LEU B 1 83 ? 11.477 9.672 -8.273 1 95.88 83 LEU B CA 1
ATOM 1985 C C . LEU B 1 83 ? 12.422 10.836 -8.547 1 95.88 83 LEU B C 1
ATOM 1987 O O . LEU B 1 83 ? 12.625 11.688 -7.68 1 95.88 83 LEU B O 1
ATOM 1991 N N . ARG B 1 84 ? 12.961 10.914 -9.75 1 97.06 84 ARG B N 1
ATOM 1992 C CA . ARG B 1 84 ? 13.891 11.977 -10.125 1 97.06 84 ARG B CA 1
ATOM 1993 C C . ARG B 1 84 ? 13.195 13.336 -10.117 1 97.06 84 ARG B C 1
ATOM 1995 O O . ARG B 1 84 ? 13.781 14.336 -9.695 1 97.06 84 ARG B O 1
ATOM 2002 N N . ARG B 1 85 ? 11.969 13.367 -10.555 1 97.62 85 ARG B N 1
ATOM 2003 C CA . ARG B 1 85 ? 11.211 14.609 -10.625 1 97.62 85 ARG B CA 1
ATOM 2004 C C . ARG B 1 85 ? 10.734 15.039 -9.242 1 97.62 85 ARG B C 1
ATOM 2006 O O . ARG B 1 85 ? 10.25 16.156 -9.062 1 97.62 85 ARG B O 1
ATOM 2013 N N . GLY B 1 86 ? 10.828 14.141 -8.305 1 97.94 86 GLY B N 1
ATOM 2014 C CA . GLY B 1 86 ? 10.414 14.461 -6.945 1 97.94 86 GLY B CA 1
ATOM 2015 C C . GLY B 1 86 ? 8.914 14.578 -6.789 1 97.94 86 GLY B C 1
ATOM 2016 O O . GLY B 1 86 ? 8.43 15.414 -6.016 1 97.94 86 GLY B O 1
ATOM 2017 N N . LEU B 1 87 ? 8.117 13.766 -7.594 1 97.94 87 LEU B N 1
ATOM 2018 C CA . LEU B 1 87 ? 6.664 13.836 -7.484 1 97.94 87 LEU B CA 1
ATOM 2019 C C . LEU B 1 87 ? 6.207 13.5 -6.07 1 97.94 87 LEU B C 1
ATOM 2021 O O . LEU B 1 87 ? 6.727 12.57 -5.453 1 97.94 87 LEU B O 1
ATOM 2025 N N . PRO B 1 88 ? 5.281 14.219 -5.586 1 97.94 88 PRO B N 1
ATOM 2026 C CA . PRO B 1 88 ? 4.988 14.133 -4.152 1 97.94 88 PRO B CA 1
ATOM 2027 C C . PRO B 1 88 ? 4.266 12.844 -3.771 1 97.94 88 PRO B C 1
ATOM 2029 O O . PRO B 1 88 ? 3.664 12.195 -4.629 1 97.94 88 PRO B O 1
ATOM 2032 N N . VAL B 1 89 ? 4.398 12.469 -2.541 1 97.38 89 VAL B N 1
ATOM 2033 C CA . VAL B 1 89 ? 3.566 11.516 -1.823 1 97.38 89 VAL B CA 1
ATOM 2034 C C . VAL B 1 89 ? 2.514 12.25 -1.002 1 97.38 89 VAL B C 1
ATOM 2036 O O . VAL B 1 89 ? 2.836 13.203 -0.28 1 97.38 89 VAL B O 1
ATOM 2039 N N . VAL B 1 90 ? 1.276 11.875 -1.204 1 97.94 90 VAL B N 1
ATOM 2040 C CA . VAL B 1 90 ? 0.181 12.453 -0.434 1 97.94 90 VAL B CA 1
ATOM 2041 C C . VAL B 1 90 ? -0.487 11.375 0.411 1 97.94 90 VAL B C 1
ATOM 2043 O O . VAL B 1 90 ? -0.917 10.344 -0.114 1 97.94 90 VAL B O 1
ATOM 2046 N N . SER B 1 91 ? -0.541 11.57 1.698 1 97.88 91 SER B N 1
ATOM 2047 C CA . SER B 1 91 ? -1.153 10.594 2.594 1 97.88 91 SER B CA 1
ATOM 2048 C C . SER B 1 91 ? -2.303 11.211 3.381 1 97.88 91 SER B C 1
ATOM 2050 O O . SER B 1 91 ? -2.121 12.219 4.066 1 97.88 91 SER B O 1
ATOM 2052 N N . ILE B 1 92 ? -3.477 10.648 3.277 1 97.5 92 ILE B N 1
ATOM 2053 C CA . ILE B 1 92 ? -4.652 11.078 4.027 1 97.5 92 ILE B CA 1
ATOM 2054 C C . ILE B 1 92 ? -4.871 10.148 5.219 1 97.5 92 ILE B C 1
ATOM 2056 O O . ILE B 1 92 ? -4.91 8.93 5.062 1 97.5 92 ILE B O 1
ATOM 2060 N N . SER B 1 93 ? -5.027 10.773 6.387 1 97.19 93 SER B N 1
ATOM 2061 C CA . SER B 1 93 ? -5.188 10.023 7.625 1 97.19 93 SER B CA 1
ATOM 2062 C C . SER B 1 93 ? -6.656 9.875 8 1 97.19 93 SER B C 1
ATOM 2064 O O . SER B 1 93 ? -7.406 10.852 7.973 1 97.19 93 SER B O 1
ATOM 2066 N N . ILE B 1 94 ? -7.035 8.641 8.305 1 95.19 94 ILE B N 1
ATOM 2067 C CA . ILE B 1 94 ? -8.383 8.367 8.797 1 95.19 94 ILE B CA 1
ATOM 2068 C C . ILE B 1 94 ? -8.297 7.535 10.078 1 95.19 94 ILE B C 1
ATOM 2070 O O . ILE B 1 94 ? -7.641 6.496 10.109 1 95.19 94 ILE B O 1
ATOM 2074 N N . GLY B 1 95 ? -8.969 7.988 11.172 1 95.69 95 GLY B N 1
ATOM 2075 C CA . GLY B 1 95 ? -9.023 7.215 12.398 1 95.69 95 GLY B CA 1
ATOM 2076 C C . GLY B 1 95 ? -8.055 7.707 13.453 1 95.69 95 GLY B C 1
ATOM 2077 O O . GLY B 1 95 ? -7.918 8.914 13.664 1 95.69 95 GLY B O 1
ATOM 2078 N N . GLU B 1 96 ? -7.367 6.77 14.164 1 95.19 96 GLU B N 1
ATOM 2079 C CA . GLU B 1 96 ? -6.512 7.09 15.305 1 95.19 96 GLU B CA 1
ATOM 2080 C C . GLU B 1 96 ? -5.281 7.875 14.859 1 95.19 96 GLU B C 1
ATOM 2082 O O . GLU B 1 96 ? -4.828 7.742 13.727 1 95.19 96 GLU B O 1
ATOM 2087 N N . CYS B 1 97 ? -4.793 8.641 15.75 1 97.19 97 CYS B N 1
ATOM 2088 C CA . CYS B 1 97 ? -3.619 9.477 15.523 1 97.19 97 CYS B CA 1
ATOM 2089 C C . CYS B 1 97 ? -2.361 8.625 15.406 1 97.19 97 CYS B C 1
ATOM 2091 O O . CYS B 1 97 ? -2.18 7.664 16.156 1 97.19 97 CYS B O 1
ATOM 2093 N N . ALA B 1 98 ? -1.557 8.977 14.516 1 97.5 98 ALA B N 1
ATOM 2094 C CA . ALA B 1 98 ? -0.252 8.336 14.375 1 97.5 98 ALA B CA 1
ATOM 2095 C C . ALA B 1 98 ? 0.872 9.281 14.773 1 97.5 98 ALA B C 1
ATOM 2097 O O . ALA B 1 98 ? 0.827 10.477 14.469 1 97.5 98 ALA B O 1
ATOM 2098 N N . THR B 1 99 ? 1.801 8.742 15.516 1 97.75 99 THR B N 1
ATOM 2099 C CA . THR B 1 99 ? 3.094 9.406 15.641 1 97.75 99 THR B CA 1
ATOM 2100 C C . THR B 1 99 ? 3.973 9.117 14.43 1 97.75 99 THR B C 1
ATOM 2102 O O . THR B 1 99 ? 4.445 7.988 14.25 1 97.75 99 THR B O 1
ATOM 2105 N N . PHE B 1 100 ? 4.195 10.148 13.625 1 97.5 100 PHE B N 1
ATOM 2106 C CA . PHE B 1 100 ? 4.953 10.039 12.383 1 97.5 100 PHE B CA 1
ATOM 2107 C C . PHE B 1 100 ? 6.344 10.633 12.539 1 97.5 100 PHE B C 1
ATOM 2109 O O . PHE B 1 100 ? 6.488 11.805 12.906 1 97.5 100 PHE B O 1
ATOM 2116 N N . LEU B 1 101 ? 7.332 9.844 12.328 1 97.88 101 LEU B N 1
ATOM 2117 C CA . LEU B 1 101 ? 8.719 10.289 12.391 1 97.88 101 LEU B CA 1
ATOM 2118 C C . LEU B 1 101 ? 9.32 10.383 10.992 1 97.88 101 LEU B C 1
ATOM 2120 O O . LEU B 1 101 ? 9.031 9.547 10.133 1 97.88 101 LEU B O 1
ATOM 2124 N N . TYR B 1 102 ? 10.109 11.383 10.75 1 97.5 102 TYR B N 1
ATOM 2125 C CA . TYR B 1 102 ? 10.711 11.547 9.43 1 97.5 102 TYR B CA 1
ATOM 2126 C C . TYR B 1 102 ? 12.047 12.266 9.523 1 97.5 102 TYR B C 1
ATOM 2128 O O . TYR B 1 102 ? 12.305 12.992 10.492 1 97.5 102 TYR B O 1
ATOM 2136 N N . GLY B 1 103 ? 12.914 12.008 8.562 1 96.94 103 GLY B N 1
ATOM 2137 C CA . GLY B 1 103 ? 14.219 12.648 8.5 1 96.94 103 GLY B CA 1
ATOM 2138 C C . GLY B 1 103 ? 15.008 12.258 7.266 1 96.94 103 GLY B C 1
ATOM 2139 O O . GLY B 1 103 ? 14.555 11.445 6.453 1 96.94 103 GLY B O 1
ATOM 2140 N N . ASP B 1 104 ? 16.203 12.82 7.145 1 93.38 104 ASP B N 1
ATOM 2141 C CA . ASP B 1 104 ? 17.047 12.625 5.977 1 93.38 104 ASP B CA 1
ATOM 2142 C C . ASP B 1 104 ? 17.969 11.414 6.16 1 93.38 104 ASP B C 1
ATOM 2144 O O . ASP B 1 104 ? 18.656 11 5.227 1 93.38 104 ASP B O 1
ATOM 2148 N N . THR B 1 105 ? 17.938 10.922 7.344 1 88.88 105 THR B N 1
ATOM 2149 C CA . THR B 1 105 ? 18.797 9.773 7.629 1 88.88 105 THR B CA 1
ATOM 2150 C C . THR B 1 105 ? 18 8.672 8.336 1 88.88 105 THR B C 1
ATOM 2152 O O . THR B 1 105 ? 16.875 8.891 8.766 1 88.88 105 THR B O 1
ATOM 2155 N N . ARG B 1 106 ? 18.656 7.582 8.453 1 87.56 106 ARG B N 1
ATOM 2156 C CA . ARG B 1 106 ? 18.031 6.441 9.109 1 87.56 106 ARG B CA 1
ATOM 2157 C C . ARG B 1 106 ? 18.25 6.488 10.617 1 87.56 106 ARG B C 1
ATOM 2159 O O . ARG B 1 106 ? 17.75 5.637 11.352 1 87.56 106 ARG B O 1
ATOM 2166 N N . ILE B 1 107 ? 19.047 7.469 11.016 1 85.75 107 ILE B N 1
ATOM 2167 C CA . ILE B 1 107 ? 19.375 7.555 12.438 1 85.75 107 ILE B CA 1
ATOM 2168 C C . ILE B 1 107 ? 18.156 8.047 13.219 1 85.75 107 ILE B C 1
ATOM 2170 O O . ILE B 1 107 ? 17.766 9.203 13.086 1 85.75 107 ILE B O 1
ATOM 2174 N N . ASN B 1 108 ? 17.672 7.211 14.07 1 84.06 108 ASN B N 1
ATOM 2175 C CA . ASN B 1 108 ? 16.406 7.445 14.766 1 84.06 108 ASN B CA 1
ATOM 2176 C C . ASN B 1 108 ? 16.453 8.727 15.586 1 84.06 108 ASN B C 1
ATOM 2178 O O . ASN B 1 108 ? 15.477 9.484 15.617 1 84.06 108 ASN B O 1
ATOM 2182 N N . LYS B 1 109 ? 17.547 8.922 16.25 1 85.62 109 LYS B N 1
ATOM 2183 C CA . LYS B 1 109 ? 17.656 10.062 17.172 1 85.62 109 LYS B CA 1
ATOM 2184 C C . LYS B 1 109 ? 17.547 11.383 16.406 1 85.62 109 LYS B C 1
ATOM 2186 O O . LYS B 1 109 ? 17.312 12.43 17 1 85.62 109 LYS B O 1
ATOM 2191 N N . LYS B 1 110 ? 17.703 11.359 15.211 1 90 110 LYS B N 1
ATOM 2192 C CA . LYS B 1 110 ? 17.719 12.586 14.414 1 90 110 LYS B CA 1
ATOM 2193 C C . LYS B 1 110 ? 16.391 12.789 13.688 1 90 110 LYS B C 1
ATOM 2195 O O . LYS B 1 110 ? 16.203 13.797 13 1 90 110 LYS B O 1
ATOM 2200 N N . LEU B 1 111 ? 15.477 11.898 13.898 1 95.12 111 LEU B N 1
ATOM 2201 C CA . LEU B 1 111 ? 14.188 12.016 13.219 1 95.12 111 LEU B CA 1
ATOM 2202 C C . LEU B 1 111 ? 13.312 13.062 13.898 1 95.12 111 LEU B C 1
ATOM 2204 O O . LEU B 1 111 ? 13.305 13.18 15.125 1 95.12 111 LEU B O 1
ATOM 2208 N N . LYS B 1 112 ? 12.625 13.859 13.078 1 97.25 112 LYS B N 1
ATOM 2209 C CA . LYS B 1 112 ? 11.594 14.781 13.547 1 97.25 112 LYS B CA 1
ATOM 2210 C C . LYS B 1 112 ? 10.25 14.078 13.703 1 97.25 112 LYS B C 1
ATOM 2212 O O . LYS B 1 112 ? 10.062 12.977 13.172 1 97.25 112 LYS B O 1
ATOM 2217 N N . ARG B 1 113 ? 9.406 14.781 14.555 1 97.12 113 ARG B N 1
ATOM 2218 C CA . ARG B 1 113 ? 8.133 14.141 14.883 1 97.12 113 ARG B CA 1
ATOM 2219 C C . ARG B 1 113 ? 6.961 15.047 14.516 1 97.12 113 ARG B C 1
ATOM 2221 O O . ARG B 1 113 ? 7.016 16.266 14.719 1 97.12 113 ARG B O 1
ATOM 2228 N N . ILE B 1 114 ? 5.914 14.438 13.945 1 97.81 114 ILE B N 1
ATOM 2229 C CA . ILE B 1 114 ? 4.633 15.117 13.805 1 97.81 114 ILE B CA 1
ATOM 2230 C C . ILE B 1 114 ? 3.496 14.156 14.141 1 97.81 114 ILE B C 1
ATOM 2232 O O . ILE B 1 114 ? 3.645 12.938 14 1 97.81 114 ILE B O 1
ATOM 2236 N N . PHE B 1 115 ? 2.434 14.711 14.633 1 98 115 PHE B N 1
ATOM 2237 C CA . PHE B 1 115 ? 1.223 13.93 14.875 1 98 115 PHE B CA 1
ATOM 2238 C C . PHE B 1 115 ? 0.244 14.086 13.719 1 98 115 PHE B C 1
ATOM 2240 O O . PHE B 1 115 ? -0.004 15.195 13.25 1 98 115 PHE B O 1
ATOM 2247 N N . LEU B 1 116 ? -0.228 12.945 13.227 1 98.12 116 LEU B N 1
ATOM 2248 C CA . LEU B 1 116 ? -1.217 12.953 12.156 1 98.12 116 LEU B CA 1
ATOM 2249 C C . LEU B 1 116 ? -2.574 12.484 12.664 1 98.12 116 LEU B C 1
ATOM 2251 O O . LEU B 1 116 ? -2.762 11.289 12.93 1 98.12 116 LEU B O 1
ATOM 2255 N N . TYR B 1 117 ? -3.473 13.43 12.773 1 97.19 117 TYR B N 1
ATOM 2256 C CA . TYR B 1 117 ? -4.828 13.141 13.234 1 97.19 117 TYR B CA 1
ATOM 2257 C C . TYR B 1 117 ? -5.746 12.82 12.062 1 97.19 117 TYR B C 1
ATOM 2259 O O . TYR B 1 117 ? -5.406 13.086 10.914 1 97.19 117 TYR B O 1
ATOM 2267 N N . SER B 1 118 ? -6.891 12.203 12.445 1 97 118 SER B N 1
ATOM 2268 C CA . SER B 1 118 ? -7.887 11.953 11.406 1 97 118 SER B CA 1
ATOM 2269 C C . SER B 1 118 ? -8.188 13.219 10.617 1 97 118 SER B C 1
ATOM 2271 O O . SER B 1 118 ? -8.391 14.289 11.203 1 97 118 SER B O 1
ATOM 2273 N N . GLY B 1 119 ? -8.133 13.109 9.312 1 96.06 119 GLY B N 1
ATOM 2274 C CA . GLY B 1 119 ? -8.43 14.242 8.453 1 96.06 119 GLY B CA 1
ATOM 2275 C C . GLY B 1 119 ? -7.191 14.992 8 1 96.06 119 GLY B C 1
ATOM 2276 O O . GLY B 1 119 ? -7.25 15.781 7.055 1 96.06 119 GLY B O 1
ATOM 2277 N N . ASP B 1 120 ? -6.078 14.734 8.68 1 97.44 120 ASP B N 1
ATOM 2278 C CA . ASP B 1 120 ? -4.844 15.406 8.281 1 97.44 120 ASP B CA 1
ATOM 2279 C C . ASP B 1 120 ? -4.34 14.875 6.941 1 97.44 120 ASP B C 1
ATOM 2281 O O . ASP B 1 120 ? -4.461 13.68 6.656 1 97.44 120 ASP B O 1
ATOM 2285 N N . VAL B 1 121 ? -3.812 15.766 6.113 1 98.06 121 VAL B N 1
ATOM 2286 C CA . VAL B 1 121 ? -3.148 15.43 4.855 1 98.06 121 VAL B CA 1
ATOM 2287 C C . VAL B 1 121 ? -1.658 15.75 4.957 1 98.06 121 VAL B C 1
ATOM 2289 O O . VAL B 1 121 ? -1.279 16.891 5.223 1 98.06 121 VAL B O 1
ATOM 2292 N N . LEU B 1 122 ? -0.861 14.742 4.836 1 98.31 122 LEU B N 1
ATOM 2293 C CA . LEU B 1 122 ? 0.589 14.891 4.793 1 98.31 122 LEU B CA 1
ATOM 2294 C C . LEU B 1 122 ? 1.094 14.875 3.354 1 98.31 122 LEU B C 1
ATOM 2296 O O . LEU B 1 122 ? 0.729 13.992 2.574 1 98.31 122 LEU B O 1
ATOM 2300 N N . ILE B 1 123 ? 1.907 15.891 2.973 1 98.19 123 ILE B N 1
ATOM 2301 C CA . ILE B 1 123 ? 2.479 15.977 1.633 1 98.19 123 ILE B CA 1
ATOM 2302 C C . ILE B 1 123 ? 3.986 16.188 1.728 1 98.19 123 ILE B C 1
ATOM 2304 O O . ILE B 1 123 ? 4.449 17.078 2.459 1 98.19 123 ILE B O 1
ATOM 2308 N N . PHE B 1 124 ? 4.734 15.375 1.044 1 97.56 124 PHE B N 1
ATOM 2309 C CA . PHE B 1 124 ? 6.156 15.648 0.875 1 97.56 124 PHE B CA 1
ATOM 2310 C C . PHE B 1 124 ? 6.621 15.266 -0.525 1 97.56 124 PHE B C 1
ATOM 2312 O O . PHE B 1 124 ? 6.086 14.328 -1.125 1 97.56 124 PHE B O 1
ATOM 2319 N N . GLY B 1 125 ? 7.52 15.93 -1.088 1 97.25 125 GLY B N 1
ATOM 2320 C CA . GLY B 1 125 ? 8.062 15.781 -2.43 1 97.25 125 GLY B CA 1
ATOM 2321 C C . GLY B 1 125 ? 9.258 16.672 -2.695 1 97.25 125 GLY B C 1
ATOM 2322 O O . GLY B 1 125 ? 9.906 17.141 -1.761 1 97.25 125 GLY B O 1
ATOM 2323 N N . GLY B 1 126 ? 9.57 16.859 -3.979 1 96.75 126 GLY B N 1
ATOM 2324 C CA . GLY B 1 126 ? 10.742 17.656 -4.297 1 96.75 126 GLY B CA 1
ATOM 2325 C C . GLY B 1 126 ? 12.016 17.125 -3.664 1 96.75 126 GLY B C 1
ATOM 2326 O O . GLY B 1 126 ? 12.328 15.938 -3.781 1 96.75 126 GLY B O 1
ATOM 2327 N N . LYS B 1 127 ? 12.711 17.984 -2.969 1 95.06 127 LYS B N 1
ATOM 2328 C CA . LYS B 1 127 ? 13.977 17.609 -2.344 1 95.06 127 LYS B CA 1
ATOM 2329 C C . LYS B 1 127 ? 13.758 16.609 -1.213 1 95.06 127 LYS B C 1
ATOM 2331 O O . LYS B 1 127 ? 14.664 15.852 -0.871 1 95.06 127 LYS B O 1
ATOM 2336 N N . SER B 1 128 ? 12.531 16.578 -0.723 1 96 128 SER B N 1
ATOM 2337 C CA . SER B 1 128 ? 12.234 15.711 0.412 1 96 128 SER B CA 1
ATOM 2338 C C . SER B 1 128 ? 11.547 14.43 -0.04 1 96 128 SER B C 1
ATOM 2340 O O . SER B 1 128 ? 11.039 13.664 0.786 1 96 128 SER B O 1
ATOM 2342 N N . ARG B 1 129 ? 11.547 14.156 -1.287 1 96.88 129 ARG B N 1
ATOM 2343 C CA . ARG B 1 129 ? 10.773 13.047 -1.837 1 96.88 129 ARG B CA 1
ATOM 2344 C C . ARG B 1 129 ? 11.195 11.719 -1.219 1 96.88 129 ARG B C 1
ATOM 2346 O O . ARG B 1 129 ? 10.367 10.828 -1.011 1 96.88 129 ARG B O 1
ATOM 2353 N N . LEU B 1 130 ? 12.5 11.602 -0.971 1 96.38 130 LEU B N 1
ATOM 2354 C CA . LEU B 1 130 ? 13.023 10.32 -0.503 1 96.38 130 LEU B CA 1
ATOM 2355 C C . LEU B 1 130 ? 13.422 10.398 0.967 1 96.38 130 LEU B C 1
ATOM 2357 O O . LEU B 1 130 ? 14.391 9.773 1.387 1 96.38 130 LEU B O 1
ATOM 2361 N N . ILE B 1 131 ? 12.688 11.148 1.727 1 96.62 131 ILE B N 1
ATOM 2362 C CA . ILE B 1 131 ? 12.93 11.164 3.164 1 96.62 131 ILE B CA 1
ATOM 2363 C C . ILE B 1 131 ? 12.594 9.797 3.758 1 96.62 131 ILE B C 1
ATOM 2365 O O . ILE B 1 131 ? 11.688 9.109 3.277 1 96.62 131 ILE B O 1
ATOM 2369 N N . TYR B 1 132 ? 13.383 9.484 4.781 1 96 132 TYR B N 1
ATOM 2370 C CA . TYR B 1 132 ? 13.023 8.328 5.59 1 96 132 TYR B CA 1
ATOM 2371 C C . TYR B 1 132 ? 11.875 8.656 6.539 1 96 132 TYR B C 1
ATOM 2373 O O . TYR B 1 132 ? 11.836 9.742 7.121 1 96 132 TYR B O 1
ATOM 2381 N N . HIS B 1 133 ? 10.953 7.738 6.664 1 96.81 133 HIS B N 1
ATOM 2382 C CA . HIS B 1 133 ? 9.844 8 7.57 1 96.81 133 HIS B CA 1
ATOM 2383 C C . HIS B 1 133 ? 9.266 6.703 8.117 1 96.81 133 HIS B C 1
ATOM 2385 O O . HIS B 1 133 ? 9.555 5.617 7.609 1 96.81 133 HIS B O 1
ATOM 2391 N N . ARG B 1 134 ? 8.539 6.801 9.211 1 94.38 134 ARG B N 1
ATOM 2392 C CA . ARG B 1 134 ? 7.891 5.668 9.859 1 94.38 134 ARG B CA 1
ATOM 2393 C C . ARG B 1 134 ? 6.66 6.113 10.641 1 94.38 134 ARG B C 1
ATOM 2395 O O . ARG B 1 134 ? 6.539 7.285 11 1 94.38 134 ARG B O 1
ATOM 2402 N N . VAL B 1 135 ? 5.754 5.25 10.727 1 94.81 135 VAL B N 1
ATOM 2403 C CA . VAL B 1 135 ? 4.734 5.363 11.766 1 94.81 135 VAL B CA 1
ATOM 2404 C C . VAL B 1 135 ? 5.211 4.664 13.039 1 94.81 135 VAL B C 1
ATOM 2406 O O . VAL B 1 135 ? 5.254 3.434 13.094 1 94.81 135 VAL B O 1
ATOM 2409 N N . LYS B 1 136 ? 5.508 5.453 14.016 1 94.56 136 LYS B N 1
ATOM 2410 C CA . LYS B 1 136 ? 6.094 4.906 15.234 1 94.56 136 LYS B CA 1
ATOM 2411 C C . LYS B 1 136 ? 5.047 4.176 16.078 1 94.56 136 LYS B C 1
ATOM 2413 O O . LYS B 1 136 ? 5.316 3.104 16.609 1 94.56 136 LYS B O 1
ATOM 2418 N N . GLN B 1 137 ? 3.93 4.793 16.203 1 94.12 137 GLN B N 1
ATOM 2419 C CA . GLN B 1 137 ? 2.865 4.215 17.016 1 94.12 137 GLN B CA 1
ATOM 2420 C C . GLN B 1 137 ? 1.522 4.875 16.719 1 94.12 137 GLN B C 1
ATOM 2422 O O . GLN B 1 137 ? 1.475 5.965 16.141 1 94.12 137 GLN B O 1
ATOM 2427 N N . ILE B 1 138 ? 0.497 4.141 17.094 1 94.12 138 ILE B N 1
ATOM 2428 C CA . ILE B 1 138 ? -0.866 4.652 17 1 94.12 138 ILE B CA 1
ATOM 2429 C C . ILE B 1 138 ? -1.389 5 18.391 1 94.12 138 ILE B C 1
ATOM 2431 O O . ILE B 1 138 ? -1.31 4.184 19.312 1 94.12 138 ILE B O 1
ATOM 2435 N N . SER B 1 139 ? -1.786 6.27 18.5 1 95.25 139 SER B N 1
ATOM 2436 C CA . SER B 1 139 ? -2.402 6.672 19.766 1 95.25 139 SER B CA 1
ATOM 2437 C C . SER B 1 139 ? -3.84 6.176 19.859 1 95.25 139 SER B C 1
ATOM 2439 O O . SER B 1 139 ? -4.562 6.156 18.859 1 95.25 139 SER B O 1
ATOM 2441 N N . GLN B 1 140 ? -4.234 5.871 21.094 1 91.06 140 GLN B N 1
ATOM 2442 C CA . GLN B 1 140 ? -5.578 5.332 21.281 1 91.06 140 GLN B CA 1
ATOM 2443 C C . GLN B 1 140 ? -6.562 6.434 21.672 1 91.06 140 GLN B C 1
ATOM 2445 O O . GLN B 1 140 ? -6.172 7.449 22.25 1 91.06 140 GLN B O 1
ATOM 2450 N N . TYR B 1 141 ? -7.789 6.227 21.25 1 92.06 141 TYR B N 1
ATOM 2451 C CA . TYR B 1 141 ? -8.93 7.051 21.641 1 92.06 141 TYR B CA 1
ATOM 2452 C C . TYR B 1 141 ? -8.773 8.477 21.109 1 92.06 141 TYR B C 1
ATOM 2454 O O . TYR B 1 141 ? -9.07 9.438 21.812 1 92.06 141 TYR B O 1
ATOM 2462 N N . THR B 1 142 ? -8.227 8.625 19.938 1 94.06 142 THR B N 1
ATOM 2463 C CA . THR B 1 142 ? -8.055 9.938 19.328 1 94.06 142 THR B CA 1
ATOM 2464 C C . THR B 1 142 ? -8.977 10.109 18.125 1 94.06 142 THR B C 1
ATOM 2466 O O . THR B 1 142 ? -9.148 11.219 17.625 1 94.06 142 THR B O 1
ATOM 2469 N N . SER B 1 143 ? -9.578 9.047 17.703 1 92.56 143 SER B N 1
ATOM 2470 C CA . SER B 1 143 ? -10.422 9.062 16.516 1 92.56 143 SER B CA 1
ATOM 2471 C C . SER B 1 143 ? -11.758 9.75 16.797 1 92.56 143 SER B C 1
ATOM 2473 O O . SER B 1 143 ? -12.32 9.602 17.875 1 92.56 143 SER B O 1
ATOM 2475 N N . PRO B 1 144 ? -12.281 10.508 15.766 1 91.88 144 PRO B N 1
ATOM 2476 C CA . PRO B 1 144 ? -13.648 11.008 15.914 1 91.88 144 PRO B CA 1
ATOM 2477 C C . PRO B 1 144 ? -14.664 9.891 16.156 1 91.88 144 PRO B C 1
ATOM 2479 O O . PRO B 1 144 ? -14.594 8.836 15.523 1 91.88 144 PRO B O 1
ATOM 2482 N N . VAL B 1 145 ? -15.594 10.141 17.031 1 87.56 145 VAL B N 1
ATOM 2483 C CA . VAL B 1 145 ? -16.562 9.141 17.469 1 87.56 145 VAL B CA 1
ATOM 2484 C C . VAL B 1 145 ? -17.391 8.672 16.281 1 87.56 145 VAL B C 1
ATOM 2486 O O . VAL B 1 145 ? -17.781 7.5 16.219 1 87.56 145 VAL B O 1
ATOM 2489 N N . GLN B 1 146 ? -17.578 9.508 15.32 1 88.75 146 GLN B N 1
ATOM 2490 C CA . GLN B 1 146 ? -18.406 9.195 14.156 1 88.75 146 GLN B CA 1
ATOM 2491 C C . GLN B 1 146 ? -17.797 8.07 13.328 1 88.75 146 GLN B C 1
ATOM 2493 O O . GLN B 1 146 ? -18.516 7.273 12.727 1 88.75 146 GLN B O 1
ATOM 2498 N N . LEU B 1 147 ? -16.484 8.016 13.273 1 86.75 147 LEU B N 1
ATOM 2499 C CA . LEU B 1 147 ? -15.812 6.969 12.516 1 86.75 147 LEU B CA 1
ATOM 2500 C C . LEU B 1 147 ? -16.031 5.605 13.164 1 86.75 147 LEU B C 1
ATOM 2502 O O . LEU B 1 147 ? -16.094 4.59 12.469 1 86.75 147 LEU B O 1
ATOM 2506 N N . VAL B 1 148 ? -16.141 5.648 14.477 1 78.75 148 VAL B N 1
ATOM 2507 C CA . VAL B 1 148 ? -16.375 4.414 15.219 1 78.75 148 VAL B CA 1
ATOM 2508 C C . VAL B 1 148 ? -17.812 3.969 15.039 1 78.75 148 VAL B C 1
ATOM 2510 O O . VAL B 1 148 ? -18.078 2.82 14.672 1 78.75 148 VAL B O 1
ATOM 2513 N N . THR B 1 149 ? -18.766 4.863 15.195 1 81.5 149 THR B N 1
ATOM 2514 C CA . THR B 1 149 ? -20.188 4.539 15.211 1 81.5 149 THR B CA 1
ATOM 2515 C C . THR B 1 149 ? -20.688 4.23 13.805 1 81.5 149 THR B C 1
ATOM 2517 O O . THR B 1 149 ? -21.516 3.332 13.617 1 81.5 149 THR B O 1
ATOM 2520 N N . GLU B 1 150 ? -20.094 4.855 12.82 1 78.12 150 GLU B N 1
ATOM 2521 C CA . GLU B 1 150 ? -20.625 4.754 11.469 1 78.12 150 GLU B CA 1
ATOM 2522 C C . GLU B 1 150 ? -19.844 3.754 10.633 1 78.12 150 GLU B C 1
ATOM 2524 O O . GLU B 1 150 ? -20.391 3.102 9.742 1 78.12 150 GLU B O 1
ATOM 2529 N N . PHE B 1 151 ? -18.578 3.6 10.961 1 75.38 151 PHE B N 1
ATOM 2530 C CA . PHE B 1 151 ? -17.766 2.814 10.047 1 75.38 151 PHE B CA 1
ATOM 2531 C C . PHE B 1 151 ? -17.078 1.671 10.781 1 75.38 151 PHE B C 1
ATOM 2533 O O . PHE B 1 151 ? -16.391 0.844 10.164 1 75.38 151 PHE B O 1
ATOM 2540 N N . GLY B 1 152 ? -17.203 1.612 12.055 1 76.81 152 GLY B N 1
ATOM 2541 C CA . GLY B 1 152 ? -16.641 0.514 12.828 1 76.81 152 GLY B CA 1
ATOM 2542 C C . GLY B 1 152 ? -15.125 0.6 12.977 1 76.81 152 GLY B C 1
ATOM 2543 O O . GLY B 1 152 ? -14.477 -0.389 13.312 1 76.81 152 GLY B O 1
ATOM 2544 N N . LEU B 1 153 ? -14.562 1.716 12.602 1 79 153 LEU B N 1
ATOM 2545 C CA . LEU B 1 153 ? -13.133 1.917 12.773 1 79 153 LEU B CA 1
ATOM 2546 C C . LEU B 1 153 ? -12.789 2.18 14.234 1 79 153 LEU B C 1
ATOM 2548 O O . LEU B 1 153 ? -12.617 3.332 14.641 1 79 153 LEU B O 1
ATOM 2552 N N . ARG B 1 154 ? -12.688 1.078 15.023 1 80.12 154 ARG B N 1
ATOM 2553 C CA . ARG B 1 154 ? -12.438 1.181 16.453 1 80.12 154 ARG B CA 1
ATOM 2554 C C . ARG B 1 154 ? -10.961 0.985 16.766 1 80.12 154 ARG B C 1
ATOM 2556 O O . ARG B 1 154 ? -10.438 -0.123 16.641 1 80.12 154 ARG B O 1
ATOM 2563 N N . ASN B 1 155 ? -10.352 2.002 17.203 1 86 155 ASN B N 1
ATOM 2564 C CA . ASN B 1 155 ? -8.945 1.974 17.609 1 86 155 ASN B CA 1
ATOM 2565 C C . ASN B 1 155 ? -8.031 1.65 16.438 1 86 155 ASN B C 1
ATOM 2567 O O . ASN B 1 155 ? -6.984 1.028 16.609 1 86 155 ASN B O 1
ATOM 2571 N N . ASP B 1 156 ? -8.555 1.892 15.25 1 88.19 156 ASP B N 1
ATOM 2572 C CA . ASP B 1 156 ? -7.836 1.595 14.016 1 88.19 156 ASP B CA 1
ATOM 2573 C C . ASP B 1 156 ? -7.461 2.877 13.273 1 88.19 156 ASP B C 1
ATOM 2575 O O . ASP B 1 156 ? -8.062 3.93 13.508 1 88.19 156 ASP B O 1
ATOM 2579 N N . ARG B 1 157 ? -6.504 2.754 12.484 1 91.62 157 ARG B N 1
ATOM 2580 C CA . ARG B 1 157 ? -6.098 3.852 11.609 1 91.62 157 ARG B CA 1
ATOM 2581 C C . ARG B 1 157 ? -5.922 3.373 10.172 1 91.62 157 ARG B C 1
ATOM 2583 O O . ARG B 1 157 ? -5.418 2.273 9.938 1 91.62 157 ARG B O 1
ATOM 2590 N N . LEU B 1 158 ? -6.367 4.152 9.242 1 91.44 158 LEU B N 1
ATOM 2591 C CA . LEU B 1 158 ? -6.094 3.984 7.816 1 91.44 158 LEU B CA 1
ATOM 2592 C C . LEU B 1 158 ? -5.301 5.168 7.27 1 91.44 158 LEU B C 1
ATOM 2594 O O . LEU B 1 158 ? -5.574 6.316 7.625 1 91.44 158 LEU B O 1
ATOM 2598 N N . SER B 1 159 ? -4.34 4.859 6.516 1 95.25 159 SER B N 1
ATOM 2599 C CA . SER B 1 159 ? -3.645 5.871 5.73 1 95.25 159 SER B CA 1
ATOM 2600 C C . SER B 1 159 ? -3.814 5.621 4.234 1 95.25 159 SER B C 1
ATOM 2602 O O . SER B 1 159 ? -3.393 4.582 3.721 1 95.25 159 SER B O 1
ATOM 2604 N N . LEU B 1 160 ? -4.512 6.504 3.535 1 94.56 160 LEU B N 1
ATOM 2605 C CA . LEU B 1 160 ? -4.578 6.453 2.078 1 94.56 160 LEU B CA 1
ATOM 2606 C C . LEU B 1 160 ? -3.406 7.207 1.456 1 94.56 160 LEU B C 1
ATOM 2608 O O . LEU B 1 160 ? -3.295 8.43 1.607 1 94.56 160 LEU B O 1
ATOM 2612 N N . THR B 1 161 ? -2.58 6.52 0.786 1 94.94 161 THR B N 1
ATOM 2613 C CA . THR B 1 161 ? -1.376 7.125 0.227 1 94.94 161 THR B CA 1
ATOM 2614 C C . THR B 1 161 ? -1.451 7.168 -1.297 1 94.94 161 THR B C 1
ATOM 2616 O O . THR B 1 161 ? -1.66 6.141 -1.944 1 94.94 161 THR B O 1
ATOM 2619 N N . PHE B 1 162 ? -1.288 8.344 -1.805 1 94.19 162 PHE B N 1
ATOM 2620 C CA . PHE B 1 162 ? -1.401 8.586 -3.236 1 94.19 162 PHE B CA 1
ATOM 2621 C C . PHE B 1 162 ? -0.048 8.953 -3.832 1 94.19 162 PHE B C 1
ATOM 2623 O O . PHE B 1 162 ? 0.693 9.758 -3.252 1 94.19 162 PHE B O 1
ATOM 2630 N N . ARG B 1 163 ? 0.253 8.359 -4.93 1 93.75 163 ARG B N 1
ATOM 2631 C CA . ARG B 1 163 ? 1.479 8.617 -5.68 1 93.75 163 ARG B CA 1
ATOM 2632 C C . ARG B 1 163 ? 1.22 8.586 -7.184 1 93.75 163 ARG B C 1
ATOM 2634 O O . ARG B 1 163 ? 0.105 8.297 -7.621 1 93.75 163 ARG B O 1
ATOM 2641 N N . GLN B 1 164 ? 2.191 9.062 -7.855 1 92.75 164 GLN B N 1
ATOM 2642 C CA . GLN B 1 164 ? 2.164 8.961 -9.312 1 92.75 164 GLN B CA 1
ATOM 2643 C C . GLN B 1 164 ? 3.355 8.156 -9.828 1 92.75 164 GLN B C 1
ATOM 2645 O O . GLN B 1 164 ? 4.496 8.406 -9.43 1 92.75 164 GLN B O 1
ATOM 2650 N N . PHE B 1 165 ? 3.078 7.145 -10.648 1 90.19 165 PHE B N 1
ATOM 2651 C CA . PHE B 1 165 ? 4.148 6.309 -11.18 1 90.19 165 PHE B CA 1
ATOM 2652 C C . PHE B 1 165 ? 4.934 7.055 -12.25 1 90.19 165 PHE B C 1
ATOM 2654 O O . PHE B 1 165 ? 6.164 6.988 -12.289 1 90.19 165 PHE B O 1
#

InterPro domains:
  IPR004574 Alkylated DNA repair protein AlkB [PTHR16557] (3-165)
  IPR005123 Oxoglutarate/iron-dependent dioxygenase domain [PS51471] (55-165)
  IPR027450 Alpha-ketoglutarate-dependent dioxygenase AlkB-like [PF13532] (6-163)
  IPR037151 Alpha-ketoglutarate-dependent dioxygenase AlkB-like sup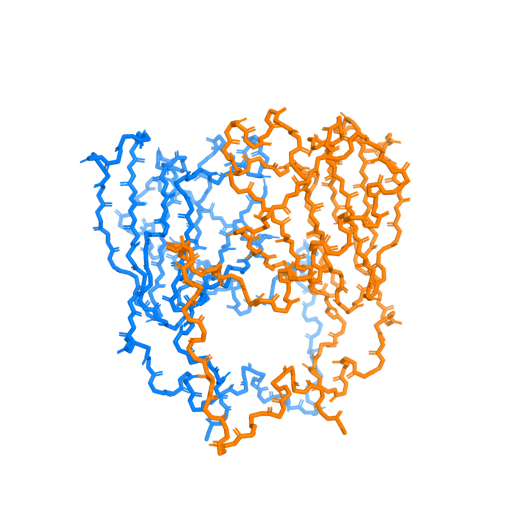erfamily [G3DSA:2.60.120.590] (1-165)

pLDDT: mean 81.91, std 24.07, range [15.02, 98.31]

Secondary structure (DSSP, 8-state):
----SS----SSS-------TT-----SS-HHHHHHHHHHHHHHHHH-TTPPP----EEEEEEE-TT--EEEE----S-HHHHHHTPPEEEEEEES-EEEEEESSS-GGG-EEEEE-TT-EEEE-GGGTT-EEEEEEE-SS-S-HHHHHHH---S-EEEEEEE--/----S-----SSS-------TT-----SS-HHHHHHHHHHHHHHHHH-TTPPP----EEEEEEE-TT--EEEE----S-HHHHHHTPPEEEEEEES-EEEEEESSS-GGG-EEEEE-TT-EEEE-GGGTT-EEEEEEE-SS-S-HHHHHHH---S-EEEEEEE--

Nearest PDB structures (foldseek):
  5xeg-assembly1_A  TM=9.124E-01  e=2.305E-16  Oryza sativa Japonica Group
  5xoi-assembly1_A  TM=9.131E-01  e=4.625E-16  Oryza sativa Japonica Group
  4nih-assembly1_A  TM=8.932E-01  e=3.648E-10  Escherichia coli
  3o1u-assembly1_A  TM=8.847E-01  e=4.876E-10  Escherichia coli K-12
  2fdf-assembly1_A  TM=9.082E-01  e=1.308E-09  Escherichia coli K-12

Organism: Helianthus annuus (NCBI:txid4232)

Radius of gyration: 20.24 Å; Cα contacts (8 Å, |Δi|>4): 695; chains: 2; bounding box: 52×56×53 Å

Sequence (330 aa):
MNMCFGRNWDPNTGYKERYRSDGSEPPPIPYELVSLVKAAVQDAQAILKDLPSMHPDICSVNYYPANGFLHLHQDRDESSDSLRRGLPVVSISIGECATFLYGDTRINKKLKRIFLYSGDVLIFGGKSRLIYHRVKQISQYTSPVQLVTEFGLRNDRLSLTFRQFMNMCFGRNWDPNTGYKERYRSDGSEPPPIPYELVSLVKAAVQDAQAILKDLPSMHPDICSVNYYPANGFLHLHQDRDESSDSLRRGLPVVSISIGECATFLYGDTRINKKLKRIFLYSGDVLIFGGKSRLIYHRVKQISQYTSPVQLVTEFGLRNDRLSLTFRQF

Solvent-accessible surface area (backbone atoms only — not comparable to full-atom values): 17972 Å² total; per-residue (Å²): 132,66,73,53,83,70,67,86,77,57,87,80,65,63,82,75,76,73,66,60,83,85,72,64,76,71,62,32,52,60,64,69,59,47,51,50,51,43,50,52,50,52,58,48,31,75,76,37,77,72,45,47,78,65,71,62,56,40,52,38,33,38,65,30,33,54,70,11,53,41,71,78,29,41,83,63,50,51,40,70,67,29,60,72,63,6,43,34,43,40,35,38,31,40,30,24,23,30,40,36,36,36,29,90,51,87,55,70,91,69,40,45,79,47,78,43,40,53,73,37,71,48,74,45,25,27,94,49,39,72,35,29,32,25,36,70,35,36,47,73,87,59,38,63,66,62,46,32,78,46,66,62,46,67,52,23,25,39,36,44,34,33,30,47,84,134,65,75,52,86,69,68,89,76,57,85,80,64,62,83,75,74,72,65,64,84,86,71,69,79,70,67,31,53,60,64,70,58,47,53,51,51,42,52,53,51,54,58,47,31,75,77,38,77,73,45,47,77,66,71,61,56,42,52,39,33,37,64,30,34,53,72,10,54,41,70,78,30,41,84,62,51,51,40,70,65,28,60,72,62,6,42,34,43,38,34,40,31,40,31,25,23,30,40,34,35,36,29,89,52,86,53,68,89,69,40,46,78,48,79,44,39,52,73,36,72,49,75,46,23,28,95,50,39,71,36,29,31,25,36,69,35,38,48,73,87,58,38,62,66,61,47,31,77,49,66,63,47,68,52,23,25,39,36,43,34,33,30,46,83